Protein 2H7W (pdb70)

Organism: Trypanosoma cruzi (NCBI:txid5693)

Secondary structure (DSSP, 8-state):
-EE-GGGTT-EEEE-TT-EEEEEEEE-GGGS-EEEBTTTBSS-S-TTTEEEEEEEE--TT--TT--EEEEEEEEE-SSEEEEEEEEEE-TTT---TT-EEEEEEEEE-/-EEEEGGGTT-EEE--TT-EEEEEEEE-GGGT-EEEETTS-SS-S-TTTEEEEEEEE--TT--TT--EEEEEEEEE-SSSEEEEEEEEE-TTT---TT-EEEEEEEE-

CATH classification: 2.60.40.2020

Foldseek 3Di:
DEAEQVQFPEEAEEEQQDKYKYKYWAFCVVLWDKDDALLHQADPDVQAKGKDKDWDADPVPDPRGITMMIIIIHGHDAAKDKDKIWTDNSVVGDDPPIDIGIYIYHYD/DAEAEQVCFVAEAEDDQQDKYKYKYWAFCVVLWDKAFLDDHPADPDVQQKGKDKDWDADPVPDPRGITIMIIIIGGHDAAKDKRKMWTDNNVVHDDPPIDIGIYIYHD

InterPro domains:
  IPR018990 Proteinase inhibitor I42, chagasin [PF09394] (15-105)
  IPR036331 Chagasin-like superfamily [G3DSA:2.60.40.2020] (1-110)
  IPR036331 Chagasin-like superfamily [SSF141066] (4-109)
  IPR052781 Cysteine protease inhibitor I42 [PTHR36530] (5-108)

Structure (mmCIF, N/CA/C/O backbone):
data_2H7W
#
_entry.id   2H7W
#
_cell.length_a   48.779
_cell.length_b   48.779
_cell.length_c   183.602
_cell.angle_alpha   90.00
_cell.angle_beta   90.00
_cell.angle_gamma   120.00
#
_symmetry.space_group_name_H-M   'P 31 1 2'
#
loop_
_entity.id
_entity.type
_entity.pdbx_description
1 polymer Chagasin
2 water water
#
loop_
_atom_site.group_PDB
_atom_site.id
_atom_site.type_symbol
_atom_site.label_atom_id
_atom_site.label_alt_id
_atom_site.label_comp_id
_atom_site.label_asym_id
_atom_site.label_entity_id
_atom_site.label_seq_id
_atom_site.pdbx_PDB_ins_code
_atom_site.Cartn_x
_atom_site.Cartn_y
_atom_site.Cartn_z
_atom_site.occupancy
_atom_site.B_iso_or_equiv
_atom_site.auth_seq_id
_atom_site.auth_comp_id
_atom_site.auth_asym_id
_atom_site.auth_atom_id
_atom_site.pdbx_PDB_model_num
ATOM 1 N N . HIS A 1 24 ? 11.434 15.504 32.740 1.00 48.07 3 HIS A N 1
ATOM 2 C CA . HIS A 1 24 ? 10.006 15.761 32.404 1.00 48.56 3 HIS A CA 1
ATOM 3 C C . HIS A 1 24 ? 9.938 16.737 31.242 1.00 44.73 3 HIS A C 1
ATOM 4 O O . HIS A 1 24 ? 9.606 16.342 30.128 1.00 42.45 3 HIS A O 1
ATOM 6 N N . LYS A 1 25 ? 10.279 17.995 31.520 1.00 43.82 4 LYS A N 1
ATOM 7 C CA . LYS A 1 25 ? 10.156 19.091 30.567 1.00 41.43 4 LYS A CA 1
ATOM 8 C C . LYS A 1 25 ? 11.517 19.706 30.227 1.00 38.29 4 LYS A C 1
ATOM 9 O O . LYS A 1 25 ? 12.210 20.258 31.081 1.00 39.98 4 LYS A O 1
ATOM 15 N N . VAL A 1 26 ? 11.875 19.606 28.955 1.00 33.56 5 VAL A N 1
ATOM 16 C CA . VAL A 1 26 ? 13.228 19.812 28.491 1.00 30.75 5 VAL A CA 1
ATOM 17 C C . VAL A 1 26 ? 13.136 20.896 27.433 1.00 29.85 5 VAL A C 1
ATOM 18 O O . VAL A 1 26 ? 12.241 20.860 26.607 1.00 28.21 5 VAL A O 1
ATOM 22 N N . THR A 1 27 ? 14.039 21.869 27.502 1.00 30.35 6 THR A N 1
ATOM 23 C CA . THR A 1 27 ? 14.132 22.929 26.514 1.00 30.75 6 THR A CA 1
ATOM 24 C C . THR A 1 27 ? 15.567 23.008 26.017 1.00 30.52 6 THR A C 1
ATOM 25 O O . THR A 1 27 ? 16.412 22.203 26.419 1.00 30.70 6 THR A O 1
ATOM 29 N N . LYS A 1 28 ? 15.843 23.986 25.164 1.00 31.77 7 LYS A N 1
ATOM 30 C CA . LYS A 1 28 ? 17.188 24.204 24.652 1.00 33.64 7 LYS A CA 1
ATOM 31 C C . LYS A 1 28 ? 18.182 24.389 25.796 1.00 35.87 7 LYS A C 1
ATOM 32 O O . LYS A 1 28 ? 19.347 24.015 25.675 1.00 36.89 7 LYS A O 1
ATOM 38 N N . ALA A 1 29 ? 17.703 24.962 26.903 1.00 37.76 8 ALA A N 1
ATOM 39 C CA . ALA A 1 29 ? 18.490 25.161 28.128 1.00 40.28 8 ALA A CA 1
ATOM 40 C C . ALA A 1 29 ? 19.141 23.877 28.617 1.00 39.10 8 ALA A C 1
ATOM 41 O O . ALA A 1 29 ? 20.178 23.912 29.298 1.00 41.74 8 ALA A O 1
ATOM 43 N N . HIS A 1 30 ? 18.530 22.746 28.274 1.00 35.86 9 HIS A N 1
ATOM 44 C CA . HIS A 1 30 ? 18.978 21.448 28.753 1.00 35.09 9 HIS A CA 1
ATOM 45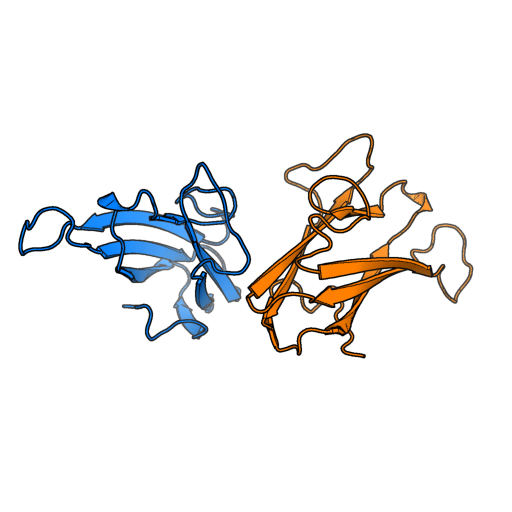 C C . HIS A 1 30 ? 19.875 20.724 27.757 1.00 33.47 9 HIS A C 1
ATOM 46 O O . HIS A 1 30 ? 20.189 19.555 27.945 1.00 32.67 9 HIS A O 1
ATOM 53 N N . ASN A 1 31 ? 20.298 21.419 26.702 1.00 33.51 10 ASN A N 1
ATOM 54 C CA . ASN A 1 31 ? 21.215 20.830 25.730 1.00 33.45 10 ASN A CA 1
ATOM 55 C C . ASN A 1 31 ? 22.399 20.189 26.442 1.00 34.22 10 ASN A C 1
ATOM 56 O O . ASN A 1 31 ? 23.085 20.848 27.229 1.00 36.83 10 ASN A O 1
ATOM 61 N N . GLY A 1 32 ? 22.616 18.903 26.184 1.00 33.36 11 GLY A N 1
ATOM 62 C CA . GLY A 1 32 ? 23.727 18.150 26.761 1.00 34.84 11 GLY A CA 1
ATOM 63 C C . GLY A 1 32 ? 23.466 17.540 28.122 1.00 34.86 11 GLY A C 1
ATOM 64 O O . GLY A 1 32 ? 24.301 16.789 28.633 1.00 35.53 11 GLY A O 1
ATOM 65 N N . ALA A 1 33 ? 22.314 17.881 28.703 1.00 34.08 12 ALA A N 1
ATOM 66 C CA . ALA A 1 33 ? 21.928 17.409 30.030 1.00 35.15 12 ALA A CA 1
ATOM 67 C C . ALA A 1 33 ? 21.586 15.948 29.991 1.00 33.53 12 ALA A C 1
ATOM 68 O O . ALA A 1 33 ? 21.228 15.405 28.929 1.00 32.22 12 ALA A O 1
ATOM 70 N N . THR A 1 34 ? 21.693 15.313 31.152 1.00 34.56 13 THR A N 1
ATOM 71 C CA . THR A 1 34 ? 21.171 13.986 31.315 1.00 33.79 13 THR A CA 1
ATOM 72 C C . THR A 1 34 ? 19.961 14.068 32.204 1.00 33.59 13 THR A C 1
ATOM 73 O O . THR A 1 34 ? 20.009 14.611 33.315 1.00 36.71 13 THR A O 1
ATOM 77 N N . LEU A 1 35 ? 18.877 13.498 31.710 1.00 31.20 14 LEU A N 1
ATOM 78 C CA . LEU A 1 35 ? 17.688 13.320 32.500 1.00 32.19 14 LEU A CA 1
ATOM 79 C C . LEU A 1 35 ? 17.683 11.879 32.919 1.00 33.30 14 LEU A C 1
ATOM 80 O O . LEU A 1 35 ? 17.967 10.979 32.137 1.00 32.68 14 LEU A O 1
ATOM 85 N N . THR A 1 36 ? 17.396 11.681 34.186 1.00 27.42 15 THR A N 1
ATOM 86 C CA . THR A 1 36 ? 17.296 10.351 34.717 1.00 26.43 15 THR A CA 1
ATOM 87 C C . THR A 1 36 ? 15.850 10.034 34.645 1.00 24.99 15 THR A C 1
ATOM 88 O O . THR A 1 36 ? 15.014 10.747 35.196 1.00 25.87 15 THR A O 1
ATOM 92 N N . VAL A 1 37 ? 15.544 8.978 33.920 1.00 24.09 16 VAL A N 1
ATOM 93 C CA . VAL A 1 37 ? 14.165 8.657 33.677 1.00 24.40 16 VAL A CA 1
ATOM 94 C C . VAL A 1 37 ? 13.951 7.183 33.874 1.00 25.26 16 VAL A C 1
ATOM 95 O O . VAL A 1 37 ? 14.913 6.395 33.909 1.00 25.49 16 VAL A O 1
ATOM 99 N N . ALA A 1 38 ? 12.685 6.821 33.990 1.00 25.41 17 ALA A N 1
ATOM 100 C CA . ALA A 1 38 ? 12.286 5.435 34.009 1.00 26.89 17 ALA A CA 1
ATOM 101 C C . ALA A 1 38 ? 11.969 5.034 32.593 1.00 27.48 17 ALA A C 1
ATOM 102 O O . ALA A 1 38 ? 11.536 5.857 31.783 1.00 27.99 17 ALA A O 1
ATOM 104 N N . VAL A 1 39 ? 12.194 3.767 32.284 1.00 28.62 18 VAL A N 1
ATOM 105 C CA . VAL A 1 39 ? 11.626 3.190 31.074 1.00 28.92 18 VAL A CA 1
ATOM 106 C C . VAL A 1 39 ? 10.118 3.423 31.126 1.00 29.55 18 VAL A C 1
ATOM 107 O O . VAL A 1 39 ? 9.488 3.207 32.165 1.00 30.80 18 VAL A O 1
ATOM 111 N N . GLY A 1 40 ? 9.563 3.920 30.028 1.00 29.24 19 GLY A N 1
ATOM 112 C CA . GLY A 1 40 ? 8.144 4.203 29.934 1.00 30.05 19 GLY A CA 1
ATOM 113 C C . GLY A 1 40 ? 7.792 5.639 30.252 1.00 29.80 19 GLY A C 1
ATOM 114 O O . GLY A 1 40 ? 6.699 6.095 29.943 1.00 30.62 19 GLY A O 1
ATOM 115 N N . GLU A 1 41 ? 8.732 6.354 30.858 1.00 28.45 20 GLU A N 1
ATOM 116 C CA . GLU A 1 41 ? 8.539 7.749 31.190 1.00 28.56 20 GLU A CA 1
ATOM 117 C C . GLU A 1 41 ? 8.569 8.599 29.928 1.00 28.25 20 GLU A C 1
ATOM 118 O O . GLU A 1 41 ? 9.389 8.370 29.044 1.00 28.14 20 GLU A O 1
ATOM 124 N N . LEU A 1 42 ? 7.649 9.550 29.858 1.00 28.82 21 LEU A N 1
ATOM 125 C CA . LEU A 1 42 ? 7.598 10.503 28.753 1.00 28.41 21 LEU A CA 1
ATOM 126 C C . LEU A 1 42 ? 8.458 11.715 29.092 1.00 27.09 21 LEU A C 1
ATOM 127 O O . LEU A 1 42 ? 8.340 12.306 30.168 1.00 27.04 21 LEU A O 1
ATOM 132 N N . VAL A 1 43 ? 9.311 12.088 28.148 1.00 25.44 22 VAL A N 1
ATOM 133 C CA . VAL A 1 43 ? 10.143 13.263 28.278 1.00 23.41 22 VAL A CA 1
ATOM 134 C C . VAL A 1 43 ? 9.648 14.235 27.210 1.00 23.54 22 VAL A C 1
ATOM 135 O O . VAL A 1 43 ? 9.566 13.869 26.044 1.00 23.14 22 VAL A O 1
ATOM 139 N N . GLU A 1 44 ? 9.267 15.440 27.621 1.00 23.99 23 GLU A N 1
ATOM 140 C CA . GLU A 1 44 ? 8.793 16.436 26.662 1.00 24.84 23 GLU A CA 1
ATOM 141 C C . GLU A 1 44 ? 9.934 17.375 26.356 1.00 23.53 23 GLU A C 1
ATOM 142 O O . GLU A 1 44 ? 10.486 18.005 27.246 1.00 24.58 23 GLU A O 1
ATOM 148 N N . ILE A 1 45 ? 10.311 17.441 25.087 1.00 22.32 24 ILE A N 1
ATOM 149 C CA . ILE A 1 45 ? 11.358 18.353 24.669 1.00 21.52 24 ILE A CA 1
ATOM 150 C C . ILE A 1 45 ? 10.694 19.457 23.888 1.00 21.87 24 ILE A C 1
ATOM 151 O O . ILE A 1 45 ? 9.997 19.181 22.917 1.00 21.36 24 ILE A O 1
ATOM 156 N N . GLN A 1 46 ? 10.939 20.694 24.293 1.00 21.59 25 GLN A N 1
ATOM 157 C CA . GLN A 1 46 ? 10.393 21.831 23.570 1.00 21.38 25 GLN A CA 1
ATOM 158 C C . GLN A 1 46 ? 11.511 22.648 22.968 1.00 20.83 25 GLN A C 1
ATOM 159 O O . GLN A 1 46 ? 12.423 23.069 23.664 1.00 20.01 25 GLN A O 1
ATOM 165 N N . LEU A 1 47 ? 11.440 22.882 21.663 1.00 19.67 26 LEU A N 1
ATOM 166 C CA . LEU A 1 47 ? 12.504 23.632 21.011 1.00 19.97 26 LEU A CA 1
ATOM 167 C C . LEU A 1 47 ? 11.899 24.686 20.116 1.00 20.52 26 LEU A C 1
ATOM 168 O O . LEU A 1 47 ? 10.930 24.391 19.433 1.00 20.78 26 LEU A O 1
ATOM 173 N N . PRO A 1 48 ? 12.475 25.907 20.111 1.00 21.81 27 PRO A N 1
ATOM 174 C CA . PRO A 1 48 ? 11.987 26.924 19.182 1.00 21.23 27 PRO A CA 1
ATOM 175 C C . PRO A 1 48 ? 12.134 26.377 17.777 1.00 20.07 27 PRO A C 1
ATOM 176 O O . PRO A 1 48 ? 13.128 25.763 17.460 1.00 18.94 27 PRO A O 1
ATOM 180 N N . SER A 1 49 ? 11.151 26.634 16.933 1.00 18.87 28 SER A N 1
ATOM 181 C CA . SER A 1 49 ? 11.202 26.099 15.587 1.00 17.65 28 SER A CA 1
ATOM 182 C C . SER A 1 49 ? 10.373 27.015 14.747 1.00 18.63 28 SER A C 1
ATOM 183 O O . SER A 1 49 ? 9.271 27.387 15.157 1.00 20.20 28 SER A O 1
ATOM 186 N N . ASN A 1 50 ? 10.911 27.387 13.594 1.00 17.20 29 ASN A N 1
ATOM 187 C CA . ASN A 1 50 ? 10.215 28.336 12.746 1.00 18.36 29 ASN A CA 1
ATOM 188 C C . ASN A 1 50 ? 10.059 27.748 11.372 1.00 18.67 29 ASN A C 1
ATOM 189 O O . ASN A 1 50 ? 10.969 27.837 10.564 1.00 18.65 29 ASN A O 1
ATOM 194 N N . PRO A 1 51 ? 8.900 27.130 11.100 1.00 20.04 30 PRO A N 1
ATOM 195 C CA . PRO A 1 51 ? 8.724 26.455 9.817 1.00 19.97 30 PRO A CA 1
ATOM 196 C C . PRO A 1 51 ? 8.798 27.400 8.623 1.00 20.03 30 PRO A C 1
ATOM 197 O O . PRO A 1 51 ? 9.006 26.955 7.501 1.00 18.73 30 PRO A O 1
ATOM 201 N N . THR A 1 52 ? 8.654 28.705 8.848 1.00 19.66 31 THR A N 1
ATOM 202 C CA . THR A 1 52 ? 8.720 29.606 7.700 1.00 20.19 31 THR A CA 1
ATOM 203 C C . THR A 1 52 ? 10.150 29.707 7.165 1.00 19.13 31 THR A C 1
ATOM 204 O O . THR A 1 52 ? 10.356 30.245 6.082 1.00 19.39 31 THR A O 1
ATOM 208 N N . THR A 1 53 ? 11.108 29.199 7.952 1.00 17.95 32 THR A N 1
ATOM 209 C CA . THR A 1 53 ? 12.498 29.121 7.525 1.00 17.65 32 THR A CA 1
ATOM 210 C C . THR A 1 53 ? 12.726 27.877 6.703 1.00 17.58 32 THR A C 1
ATOM 211 O O . THR A 1 53 ? 13.757 27.765 6.078 1.00 17.45 32 THR A O 1
ATOM 215 N N . GLY A 1 54 ? 11.788 26.931 6.760 1.00 17.68 33 GLY A N 1
ATOM 216 C CA . GLY A 1 54 ? 12.017 25.622 6.136 1.00 17.74 33 GLY A CA 1
ATOM 217 C C . GLY A 1 54 ? 12.805 24.671 7.033 1.00 17.68 33 GLY A C 1
ATOM 218 O O . GLY A 1 54 ? 12.785 23.457 6.830 1.00 18.59 33 GLY A O 1
ATOM 219 N N . PHE A 1 55 ? 13.482 25.224 8.038 1.00 16.64 34 PHE A N 1
ATOM 220 C CA . PHE A 1 55 ? 14.148 24.435 9.060 1.00 17.17 34 PHE A CA 1
ATOM 221 C C . PHE A 1 55 ? 13.144 23.821 9.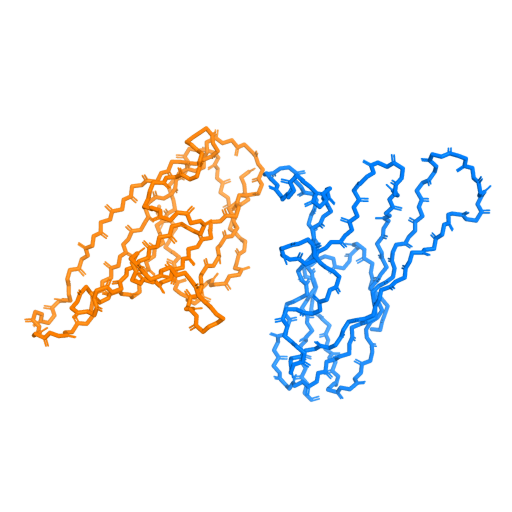995 1.00 17.50 34 PHE A C 1
ATOM 222 O O . PHE A 1 55 ? 12.136 24.435 10.343 1.00 17.65 34 PHE A O 1
ATOM 230 N N . ALA A 1 56 ? 13.463 22.622 10.443 1.00 17.76 35 ALA A N 1
ATOM 231 C CA . ALA A 1 56 ? 12.824 22.084 11.626 1.00 17.39 35 ALA A CA 1
ATOM 232 C C . ALA A 1 56 ? 13.790 21.161 12.339 1.00 17.08 35 ALA A C 1
ATOM 233 O O . ALA A 1 56 ? 14.920 20.918 11.894 1.00 17.63 35 ALA A O 1
ATOM 235 N N . TRP A 1 57 ? 13.343 20.660 13.470 1.00 17.33 36 TRP A N 1
ATOM 236 C CA . TRP A 1 57 ? 14.191 19.780 14.240 1.00 17.11 36 TRP A CA 1
ATOM 237 C C . TRP A 1 57 ? 14.022 18.349 13.764 1.00 18.21 36 TRP A C 1
ATOM 238 O O . TRP A 1 57 ? 12.892 17.836 13.670 1.00 18.19 36 TRP A O 1
ATOM 249 N N . TYR A 1 58 ? 15.148 17.690 13.503 1.00 17.55 37 TYR A N 1
ATOM 250 C CA . TYR A 1 58 ? 15.108 16.324 13.031 1.00 19.42 37 TYR A CA 1
ATOM 251 C C . TYR A 1 58 ? 16.201 15.486 13.614 1.00 20.83 37 TYR A C 1
ATOM 252 O O . TYR A 1 58 ? 17.292 15.981 13.911 1.00 21.05 37 TYR A O 1
ATOM 261 N N . PHE A 1 59 ? 15.888 14.197 13.715 1.00 22.40 38 PHE A N 1
ATOM 262 C CA . PHE A 1 59 ? 16.884 13.169 13.913 1.00 25.32 38 PHE A CA 1
ATOM 263 C C . PHE A 1 59 ? 17.652 13.028 12.617 1.00 28.09 38 PHE A C 1
ATOM 264 O O . PHE A 1 59 ? 17.209 13.475 11.565 1.00 27.38 38 PHE A O 1
ATOM 272 N N . GLU A 1 60 ? 18.826 12.425 12.708 1.00 27.92 39 GLU A N 1
ATOM 273 C CA . GLU A 1 60 ? 19.621 12.143 11.518 1.00 30.99 39 GLU A CA 1
ATOM 274 C C . GLU A 1 60 ? 18.717 11.565 10.429 1.00 32.09 39 GLU A C 1
ATOM 275 O O . GLU A 1 60 ? 17.797 10.778 10.724 1.00 32.80 39 GLU A O 1
ATOM 281 N N . GLY A 1 61 ? 18.983 11.957 9.187 1.00 33.14 40 GLY A N 1
ATOM 282 C CA . GLY A 1 61 ? 18.183 11.533 8.041 1.00 34.64 40 GLY A CA 1
ATOM 283 C C . GLY A 1 61 ? 17.020 12.451 7.754 1.00 34.39 40 GLY A C 1
ATOM 284 O O . GLY A 1 61 ? 16.371 12.341 6.706 1.00 35.45 40 GLY A O 1
ATOM 285 N N . GLY A 1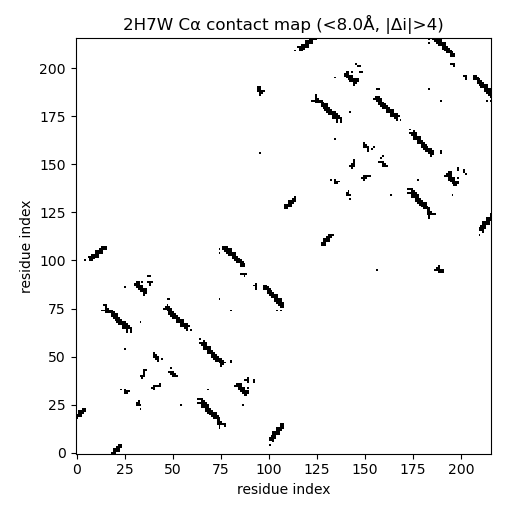 62 ? 16.749 13.388 8.663 1.00 32.69 41 GLY A N 1
ATOM 286 C CA . GLY A 1 62 ? 15.724 14.387 8.394 1.00 31.47 41 GLY A CA 1
ATOM 287 C C . GLY A 1 62 ? 14.342 13.835 8.651 1.00 31.49 41 GLY A C 1
ATOM 288 O O . GLY A 1 62 ? 13.396 14.132 7.923 1.00 32.07 41 GLY A O 1
ATOM 289 N N . THR A 1 63 ? 14.234 13.040 9.709 1.00 30.92 42 THR A N 1
ATOM 290 C CA . THR A 1 63 ? 12.960 12.501 10.159 1.00 31.63 42 THR A CA 1
ATOM 291 C C . THR A 1 63 ? 12.723 12.866 11.619 1.00 29.84 42 THR A C 1
ATOM 292 O O . THR A 1 63 ? 13.665 13.163 12.345 1.00 29.24 42 THR A O 1
ATOM 296 N N . LYS A 1 64 ? 11.451 12.855 12.008 1.00 30.05 43 LYS A N 1
ATOM 297 C CA . LYS A 1 64 ? 11.019 13.054 13.380 1.00 29.78 43 LYS A CA 1
ATOM 298 C C . LYS A 1 64 ? 10.936 11.702 14.081 1.00 30.44 43 LYS A C 1
ATOM 299 O O . LYS A 1 64 ? 10.688 11.639 15.281 1.00 29.88 43 LYS A O 1
ATOM 305 N N . GLU A 1 65 ? 11.125 10.630 13.312 1.00 31.39 44 GLU A N 1
ATOM 306 C CA . GLU A 1 65 ? 11.007 9.278 13.833 1.00 32.25 44 GLU A CA 1
ATOM 307 C C . GLU A 1 65 ? 12.230 8.913 14.691 1.00 32.30 44 GLU A C 1
ATOM 308 O O . GLU A 1 65 ? 13.372 9.270 14.366 1.00 31.50 44 GLU A O 1
ATOM 310 N N . SER A 1 66 ? 11.984 8.206 15.785 1.00 33.26 45 SER A N 1
ATOM 311 C CA . SER A 1 66 ? 13.065 7.677 16.592 1.00 34.60 45 SER A CA 1
ATOM 312 C C . SER A 1 66 ? 14.017 6.858 15.726 1.00 36.02 45 SER A C 1
ATOM 313 O O . SER A 1 66 ? 13.563 6.064 14.893 1.00 36.49 45 SER A O 1
ATOM 316 N N . PRO A 1 67 ? 15.337 7.037 15.929 1.00 37.10 46 PRO A N 1
ATOM 317 C CA . PRO A 1 67 ? 16.307 6.196 15.229 1.00 38.74 46 PRO A CA 1
ATOM 318 C C . PRO A 1 67 ? 16.193 4.732 15.667 1.00 40.28 46 PRO A C 1
ATOM 319 O O . PRO A 1 67 ? 16.669 3.835 14.971 1.00 41.35 46 PRO A O 1
ATOM 323 N N . ASN A 1 68 ? 15.562 4.497 16.814 1.00 40.73 47 ASN A N 1
ATOM 324 C CA . ASN A 1 68 ? 15.397 3.144 17.318 1.00 42.26 47 ASN A CA 1
ATOM 325 C C . ASN A 1 68 ? 14.193 3.026 18.234 1.00 41.73 47 ASN A C 1
ATOM 326 O O . ASN A 1 68 ? 14.278 3.359 19.409 1.00 41.28 47 ASN A O 1
ATOM 331 N N . GLU A 1 69 ? 13.081 2.542 17.682 1.00 42.62 48 GLU A N 1
ATOM 332 C CA . GLU A 1 69 ? 11.826 2.366 18.417 1.00 43.07 48 GLU A CA 1
ATOM 333 C C . GLU A 1 69 ? 11.977 1.498 19.669 1.00 43.02 48 GLU A C 1
ATOM 334 O O . GLU A 1 69 ? 11.237 1.674 20.634 1.00 43.17 48 GLU A O 1
ATOM 340 N N . SER A 1 70 ? 12.928 0.564 19.639 1.00 43.11 49 SER A N 1
ATOM 341 C CA . SER A 1 70 ? 13.213 -0.308 20.783 1.00 43.42 49 SER A CA 1
ATOM 342 C C . SER A 1 70 ? 13.866 0.453 21.931 1.00 42.02 49 SER A C 1
ATOM 343 O O . SER A 1 70 ? 13.738 0.058 23.096 1.00 42.83 49 SER A O 1
ATOM 346 N N . MET A 1 71 ? 14.583 1.523 21.596 1.00 40.37 50 MET A N 1
ATOM 347 C CA . MET A 1 71 ? 15.270 2.337 22.591 1.00 38.76 50 MET A CA 1
ATOM 348 C C . MET A 1 71 ? 14.338 3.412 23.123 1.00 36.68 50 MET A C 1
ATOM 349 O O . MET A 1 71 ? 14.135 3.532 24.326 1.00 35.46 50 MET A O 1
ATOM 354 N N . PHE A 1 72 ? 13.773 4.200 22.216 1.00 34.53 51 PHE A N 1
ATOM 355 C CA . PHE A 1 72 ? 12.765 5.172 22.607 1.00 33.01 51 PHE A CA 1
ATOM 356 C C . PHE A 1 72 ? 11.802 5.472 21.472 1.00 32.51 51 PHE A C 1
ATOM 357 O O . PHE A 1 72 ? 12.146 5.320 20.305 1.00 32.55 51 PHE A O 1
ATOM 365 N N . THR A 1 73 ? 10.583 5.860 21.841 1.00 31.94 52 THR A N 1
ATOM 366 C CA . THR A 1 73 ? 9.537 6.250 20.885 1.00 32.37 52 THR A CA 1
ATOM 367 C C . THR A 1 73 ? 9.464 7.781 20.863 1.00 31.03 52 THR A C 1
ATOM 368 O O . THR A 1 73 ? 9.685 8.425 21.885 1.00 29.64 52 THR A O 1
ATOM 372 N N . VAL A 1 74 ? 9.171 8.360 19.700 1.00 30.71 53 VAL A N 1
ATOM 373 C CA . VAL A 1 74 ? 9.093 9.805 19.581 1.00 30.74 53 VAL A CA 1
ATOM 374 C C . VAL A 1 74 ? 7.809 10.239 18.883 1.00 30.78 53 VAL A C 1
ATOM 375 O O . VAL A 1 74 ? 7.461 9.723 17.812 1.00 32.21 53 VAL A O 1
ATOM 379 N N . GLU A 1 75 ? 7.098 11.166 19.515 1.00 30.46 54 GLU A N 1
ATOM 380 C CA . GLU A 1 75 ? 6.007 11.878 18.870 1.00 30.99 54 GLU A CA 1
ATOM 381 C C . GLU A 1 75 ? 6.422 13.333 18.805 1.00 29.43 54 GLU A C 1
ATOM 382 O O . GLU A 1 75 ? 7.171 13.821 19.652 1.00 27.98 54 GLU A O 1
ATOM 388 N N . ASN A 1 76 ? 5.970 14.017 17.768 1.00 28.44 55 ASN A N 1
ATOM 389 C CA . ASN A 1 76 ? 6.381 15.385 17.570 1.00 27.61 55 ASN A CA 1
ATOM 390 C C . ASN A 1 76 ? 5.185 16.198 17.121 1.00 27.77 55 ASN A C 1
ATOM 391 O O . ASN A 1 76 ? 4.317 15.700 16.393 1.00 28.22 55 ASN A O 1
ATOM 396 N N . LYS A 1 77 ? 5.135 17.437 17.579 1.00 27.19 56 LYS A N 1
ATOM 397 C CA . LYS A 1 77 ? 4.091 18.347 17.179 1.00 27.86 56 LYS A CA 1
ATOM 398 C C . LYS A 1 77 ? 4.689 19.734 17.083 1.00 27.04 56 LYS A C 1
ATOM 399 O O . LYS A 1 77 ? 5.550 20.111 17.877 1.00 27.62 56 LYS A O 1
ATOM 405 N N . TYR A 1 78 ? 4.231 20.494 16.104 1.00 26.49 57 TYR A N 1
ATOM 406 C CA . TYR A 1 78 ? 4.591 21.880 16.030 1.00 25.57 57 TYR A CA 1
ATOM 407 C C . TYR A 1 78 ? 3.474 22.743 16.613 1.00 26.60 57 TYR A C 1
ATOM 408 O O . TYR A 1 78 ? 2.310 22.561 16.288 1.00 27.56 57 TYR A O 1
ATOM 417 N N . PHE A 1 79 ? 3.846 23.678 17.468 1.00 26.96 58 PHE A N 1
ATOM 418 C CA . PHE A 1 79 ? 2.900 24.636 18.024 1.00 27.86 58 PHE A CA 1
ATOM 419 C C . PHE A 1 79 ? 3.213 25.994 17.441 1.00 27.53 58 PHE A C 1
ATOM 420 O O . PHE A 1 79 ? 4.260 26.586 17.747 1.00 26.43 58 PHE A O 1
ATOM 428 N N . PRO A 1 80 ? 2.312 26.509 16.600 1.00 28.43 59 PRO A N 1
ATOM 429 C CA . PRO A 1 80 ? 2.601 27.832 16.058 1.00 28.37 59 PRO A CA 1
ATOM 430 C C . PRO A 1 80 ? 2.616 28.879 17.165 1.00 28.60 59 PRO A C 1
ATOM 431 O O . PRO A 1 80 ? 2.051 28.640 18.244 1.00 29.57 59 PRO A O 1
ATOM 435 N N . PRO A 1 81 ? 3.243 30.037 16.918 1.00 28.80 60 PRO A N 1
ATOM 436 C CA . PRO A 1 81 ? 3.314 31.000 18.012 1.00 29.15 60 PRO A CA 1
ATOM 437 C C . PRO A 1 81 ? 1.921 31.542 18.341 1.00 30.29 60 PRO A C 1
ATOM 438 O O . PRO A 1 81 ? 1.089 31.720 17.442 1.00 29.62 60 PRO A O 1
ATOM 442 N N . ASP A 1 82 ? 1.668 31.761 19.625 1.00 31.11 61 ASP A N 1
ATOM 443 C CA . ASP A 1 82 ? 0.402 32.324 20.071 1.00 33.71 61 ASP A CA 1
ATOM 444 C C . ASP A 1 82 ? 0.079 33.626 19.362 1.00 33.08 61 ASP A C 1
ATOM 445 O O . ASP A 1 82 ? -1.085 33.900 19.063 1.00 34.38 61 ASP A O 1
ATOM 450 N N . SER A 1 83 ? 1.116 34.409 19.071 1.00 32.05 62 SER A N 1
ATOM 451 C CA . SER A 1 83 ? 0.949 35.702 18.411 1.00 31.14 62 SER A CA 1
ATOM 452 C C . SER A 1 83 ? 0.301 35.573 17.037 1.00 30.86 62 SER A C 1
ATOM 453 O O . SER A 1 83 ? -0.250 36.536 16.542 1.00 30.50 62 SER A O 1
ATOM 456 N N . LYS A 1 84 ? 0.403 34.383 16.429 1.00 29.36 63 LYS A N 1
ATOM 457 C CA . LYS A 1 84 ? -0.097 34.114 15.076 1.00 29.44 63 LYS A CA 1
ATOM 458 C C . LYS A 1 84 ? 0.529 35.056 14.039 1.00 27.77 63 LYS A C 1
ATOM 459 O O . LYS A 1 84 ? -0.017 35.259 12.942 1.00 29.76 63 LYS A O 1
ATOM 461 N N . LEU A 1 85 ? 1.669 35.645 14.379 1.00 25.65 64 LEU A N 1
ATOM 462 C CA . LEU A 1 85 ? 2.260 36.629 13.476 1.00 23.37 64 LEU A CA 1
ATOM 463 C C . LEU A 1 85 ? 2.973 35.892 12.371 1.00 21.30 64 LEU A C 1
ATOM 464 O O . LEU A 1 85 ? 3.665 34.914 12.622 1.00 20.36 64 LEU A O 1
ATOM 469 N N . LEU A 1 86 ? 2.814 36.398 11.164 1.00 19.76 65 LEU A N 1
ATOM 470 C CA . LEU A 1 86 ? 3.480 35.788 10.033 1.00 19.10 65 LEU A CA 1
ATOM 471 C C . LEU A 1 86 ? 4.989 35.823 10.206 1.00 18.35 65 LEU A C 1
ATOM 472 O O . LEU A 1 86 ? 5.565 36.845 10.584 1.00 18.44 65 LEU A O 1
ATOM 477 N N . GLY A 1 87 ? 5.630 34.700 9.892 1.00 16.65 66 GLY A N 1
ATOM 478 C CA . GLY A 1 87 ? 7.080 34.615 9.936 1.00 17.30 66 GLY A CA 1
ATOM 479 C C . GLY A 1 87 ? 7.614 34.335 11.324 1.00 17.66 66 GLY A C 1
ATOM 480 O O . GLY A 1 87 ? 8.816 34.136 11.496 1.00 18.59 66 GLY A O 1
ATOM 481 N N . ALA A 1 88 ? 6.728 34.331 12.323 1.00 18.78 67 ALA A N 1
ATOM 482 C CA . ALA A 1 88 ? 7.139 34.163 13.709 1.00 19.82 67 ALA A CA 1
ATOM 483 C C . ALA A 1 88 ? 7.371 32.690 13.985 1.00 20.43 67 ALA A C 1
ATOM 484 O O . ALA A 1 88 ? 6.636 31.816 13.491 1.00 21.54 67 ALA A O 1
ATOM 486 N N . GLY A 1 89 ? 8.387 32.413 14.783 1.00 20.83 68 GLY A N 1
ATOM 487 C CA . GLY A 1 89 ? 8.689 31.035 15.128 1.00 20.92 68 GLY A CA 1
ATOM 488 C C . GLY A 1 89 ? 7.747 30.503 16.192 1.00 22.42 68 GLY A C 1
ATOM 489 O O . GLY A 1 89 ? 7.234 31.262 17.021 1.00 23.20 68 GLY A O 1
ATOM 490 N N . GLY A 1 90 ? 7.524 29.197 16.150 1.00 21.69 69 GLY A N 1
ATOM 491 C CA . GLY A 1 90 ? 6.733 28.510 17.143 1.00 22.19 69 GLY A CA 1
ATOM 492 C C . GLY A 1 90 ? 7.626 27.589 17.937 1.00 21.91 69 GLY A C 1
ATOM 493 O O . GLY A 1 90 ? 8.791 27.893 18.223 1.00 21.34 69 GLY A O 1
ATOM 494 N N . THR A 1 91 ? 7.072 26.453 18.307 1.00 22.59 70 THR A N 1
ATOM 495 C CA . THR A 1 91 ? 7.800 25.540 19.163 1.00 21.85 70 THR A CA 1
ATOM 496 C C . THR A 1 91 ? 7.500 24.155 18.667 1.00 21.78 70 THR A C 1
ATOM 497 O O . THR A 1 91 ? 6.338 23.800 18.444 1.00 23.17 70 THR A O 1
ATOM 501 N N . GLU A 1 92 ? 8.537 23.362 18.473 1.00 20.29 71 GLU A N 1
ATOM 502 C CA . GLU A 1 92 ? 8.298 21.952 18.288 1.00 20.21 71 GLU A CA 1
ATOM 503 C C . GLU A 1 92 ? 8.373 21.292 19.638 1.00 21.10 71 GLU A C 1
ATOM 504 O O . GLU A 1 92 ? 9.252 21.589 20.441 1.00 20.99 71 GLU A O 1
ATOM 510 N N . HIS A 1 93 ? 7.447 20.379 19.858 1.00 21.61 72 HIS A N 1
ATOM 511 C CA . HIS A 1 93 ? 7.483 19.529 21.026 1.00 23.09 72 HIS A CA 1
ATOM 512 C C . HIS A 1 93 ? 7.778 18.130 20.538 1.00 22.70 72 HIS A C 1
ATOM 513 O O . HIS A 1 93 ? 7.164 17.642 19.601 1.00 23.64 72 HIS A O 1
ATOM 520 N N . PHE A 1 94 ? 8.733 17.486 21.189 1.00 22.73 73 PHE A N 1
ATOM 521 C CA . PHE A 1 94 ? 8.986 16.080 20.974 1.00 22.38 73 PHE A CA 1
ATOM 522 C C . PHE A 1 94 ? 8.647 15.382 22.274 1.00 23.28 73 PHE A C 1
ATOM 523 O O . PHE A 1 94 ? 9.099 15.797 23.333 1.00 23.74 73 PHE A O 1
ATOM 531 N N . HIS A 1 95 ? 7.816 14.364 22.183 1.00 24.18 74 HIS A N 1
ATOM 532 C CA . HIS A 1 95 ? 7.548 13.508 23.318 1.00 25.52 74 HIS A CA 1
ATOM 533 C C . HIS A 1 95 ? 8.318 12.246 23.086 1.00 25.51 74 HIS A C 1
ATOM 534 O O . HIS A 1 95 ? 8.060 11.505 22.130 1.00 25.56 74 HIS A O 1
ATOM 541 N N . VAL A 1 96 ? 9.311 12.045 23.942 1.00 25.05 75 VAL A N 1
ATOM 542 C CA . VAL A 1 96 ? 10.200 10.901 23.852 1.00 25.11 75 VAL A CA 1
ATOM 543 C C . VAL A 1 96 ? 9.845 9.939 24.991 1.00 26.34 75 VAL A C 1
ATOM 544 O O . VAL A 1 96 ? 9.861 10.316 26.150 1.00 26.24 75 VAL A O 1
ATOM 548 N N . THR A 1 97 ? 9.530 8.701 24.638 1.00 27.96 76 THR A N 1
ATOM 549 C CA . THR A 1 97 ? 9.204 7.694 25.634 1.00 29.63 76 THR A CA 1
ATOM 550 C C . THR A 1 97 ? 10.287 6.627 25.563 1.00 30.14 76 THR A C 1
ATOM 551 O O . THR A 1 97 ? 10.433 5.945 24.551 1.00 29.61 76 THR A O 1
ATOM 555 N N . VAL A 1 98 ? 11.055 6.494 26.637 1.00 30.84 77 VAL A N 1
ATOM 556 C CA . VAL A 1 98 ? 12.127 5.512 26.673 1.00 32.56 77 VAL A CA 1
ATOM 557 C C . VAL A 1 98 ? 11.517 4.120 26.851 1.00 33.40 77 VAL A C 1
ATOM 558 O O . VAL A 1 98 ? 10.608 3.918 27.669 1.00 33.27 77 VAL A O 1
ATOM 562 N N . LYS A 1 99 ? 12.020 3.185 26.055 1.00 34.39 78 LYS A N 1
ATOM 563 C CA . LYS A 1 99 ? 11.449 1.853 25.949 1.00 36.05 78 LYS A CA 1
ATOM 564 C C . LYS A 1 99 ? 12.411 0.811 26.479 1.00 36.80 78 LYS A C 1
ATOM 565 O O . LYS A 1 99 ? 12.010 -0.313 26.764 1.00 37.92 78 LYS A O 1
ATOM 571 N N . ALA A 1 100 ? 13.679 1.190 26.626 1.00 37.08 79 ALA A N 1
ATOM 572 C CA . ALA A 1 100 ? 14.697 0.279 27.140 1.00 37.81 79 ALA A CA 1
ATOM 573 C C . ALA A 1 100 ? 15.633 0.973 28.118 1.00 37.79 79 ALA A C 1
ATOM 574 O O . ALA A 1 100 ? 15.895 2.169 28.008 1.00 37.20 79 ALA A O 1
ATOM 576 N N . ALA A 1 101 ? 16.147 0.212 29.077 1.00 38.00 80 ALA A N 1
ATOM 577 C CA . ALA A 1 101 ? 17.165 0.726 29.978 1.00 38.47 80 ALA A CA 1
ATOM 578 C C . ALA A 1 101 ? 18.411 1.094 29.179 1.00 38.84 80 ALA A C 1
ATOM 579 O O . ALA A 1 101 ? 18.676 0.526 28.114 1.00 39.89 80 ALA A O 1
ATOM 581 N N . GLY A 1 102 ? 19.169 2.047 29.694 1.00 38.42 81 GLY A N 1
ATOM 582 C CA . GLY A 1 102 ? 20.390 2.482 29.062 1.00 39.01 81 GLY A CA 1
ATOM 583 C C . GLY A 1 102 ? 20.354 3.990 28.992 1.00 38.51 81 GLY A C 1
ATOM 584 O O . GLY A 1 102 ? 19.363 4.608 29.382 1.00 37.53 81 GLY A O 1
ATOM 585 N N . THR A 1 103 ? 21.447 4.577 28.520 1.00 38.94 82 THR A N 1
ATOM 586 C CA . THR A 1 103 ? 21.529 6.009 28.364 1.00 38.18 82 THR A CA 1
ATOM 587 C C . THR A 1 103 ? 21.308 6.287 26.877 1.00 37.21 82 THR A C 1
ATOM 588 O O . THR A 1 103 ? 22.100 5.882 26.018 1.00 37.54 82 THR A O 1
ATOM 592 N N . HIS A 1 104 ? 20.200 6.946 26.581 1.00 35.61 83 HIS A N 1
ATOM 593 C CA . HIS A 1 104 ? 19.798 7.171 25.198 1.00 33.86 83 HIS A CA 1
ATOM 594 C C . HIS A 1 104 ? 20.008 8.618 24.824 1.00 32.52 83 HIS A C 1
ATOM 595 O O . HIS A 1 104 ? 19.556 9.515 25.531 1.00 31.75 83 HIS A O 1
ATOM 602 N N . ALA A 1 105 ? 20.718 8.825 23.719 1.00 31.43 84 ALA A N 1
ATOM 603 C CA . ALA A 1 105 ? 20.972 10.155 23.191 1.00 29.85 84 ALA A CA 1
ATOM 604 C C . ALA A 1 105 ? 19.810 10.510 22.298 1.00 28.52 84 ALA A C 1
ATOM 605 O O . ALA A 1 105 ? 19.436 9.745 21.396 1.00 28.71 84 ALA A O 1
ATOM 607 N N . VAL A 1 106 ? 19.222 11.672 22.561 1.00 26.83 85 VAL A N 1
ATOM 608 C CA . VAL A 1 106 ? 18.197 12.202 21.710 1.00 24.57 85 VAL A CA 1
ATOM 609 C C . VAL A 1 106 ? 18.876 13.355 21.009 1.00 24.29 85 VAL A C 1
ATOM 610 O O . VAL A 1 106 ? 19.148 14.382 21.599 1.00 23.08 85 VAL A O 1
ATOM 614 N N . ASN A 1 107 ? 19.170 13.124 19.739 1.00 23.64 86 ASN A N 1
ATOM 615 C CA . ASN A 1 107 ? 20.096 13.936 18.979 1.00 24.71 86 ASN A CA 1
ATOM 616 C C . ASN A 1 107 ? 19.304 14.581 17.881 1.00 22.59 86 ASN A C 1
ATOM 617 O O . ASN A 1 107 ? 18.860 13.883 16.961 1.00 23.52 86 ASN A O 1
ATOM 622 N N . LEU A 1 108 ? 19.080 15.885 18.003 1.00 20.98 87 LEU A N 1
ATOM 623 C CA . LEU A 1 108 ? 18.320 16.621 17.005 1.00 20.23 87 LEU A CA 1
ATOM 624 C C . LEU A 1 108 ? 19.160 17.714 16.392 1.00 20.15 87 LEU A C 1
ATOM 625 O O . LEU A 1 108 ? 20.117 18.207 16.982 1.00 20.49 87 LEU A O 1
ATOM 630 N N . THR A 1 109 ? 18.777 18.084 15.189 1.00 19.35 88 THR A N 1
ATOM 631 C CA . THR A 1 109 ? 19.484 19.078 14.445 1.00 19.02 88 THR A CA 1
ATOM 632 C C . THR A 1 109 ? 18.420 19.912 13.796 1.00 17.65 88 THR A C 1
ATOM 633 O O . THR A 1 109 ? 17.429 19.397 13.260 1.00 17.69 88 THR A O 1
ATOM 637 N N . TYR A 1 110 ? 18.652 21.205 13.839 1.00 16.63 89 TYR A N 1
ATOM 638 C CA . TYR A 1 110 ? 17.729 22.150 13.218 1.00 16.85 89 TYR A CA 1
ATOM 639 C C . TYR A 1 110 ? 18.167 22.326 11.783 1.00 17.20 89 TYR A C 1
ATOM 640 O O . TYR A 1 110 ? 19.200 22.922 11.518 1.00 17.54 89 TYR A O 1
ATOM 649 N N . MET A 1 111 ? 17.429 21.740 10.859 1.00 17.34 90 MET A N 1
ATOM 650 C CA . MET A 1 111 ? 17.863 21.785 9.480 1.00 19.22 90 MET A CA 1
ATOM 651 C C . MET A 1 111 ? 16.697 21.750 8.537 1.00 18.37 90 MET A C 1
ATOM 652 O O . MET A 1 111 ? 15.601 21.327 8.901 1.00 17.63 90 MET A O 1
ATOM 657 N N . ARG A 1 112 ? 16.950 22.196 7.313 1.00 18.33 91 ARG A N 1
ATOM 658 C CA . ARG A 1 112 ? 16.020 21.971 6.226 1.00 18.93 91 ARG A CA 1
ATOM 659 C C . ARG A 1 112 ? 16.233 20.526 5.778 1.00 21.09 91 ARG A C 1
ATOM 660 O O . ARG A 1 112 ? 17.343 20.130 5.492 1.00 22.31 91 ARG A O 1
ATOM 668 N N . PRO A 1 113 ? 15.154 19.747 5.715 1.00 23.18 92 PRO A N 1
ATOM 669 C CA . PRO A 1 113 ? 15.338 18.325 5.452 1.00 25.43 92 PRO A CA 1
ATOM 670 C C . PRO A 1 113 ? 15.894 18.049 4.053 1.00 26.38 92 PRO A C 1
ATOM 671 O O . PRO A 1 113 ? 16.528 16.999 3.861 1.00 28.66 92 PRO A O 1
ATOM 675 N N . TRP A 1 114 ? 15.711 18.985 3.122 1.00 26.18 93 TRP A N 1
ATOM 676 C CA . TRP A 1 114 ? 16.290 18.878 1.766 1.00 27.26 93 TRP A CA 1
ATOM 677 C C . TRP A 1 114 ? 17.768 19.260 1.698 1.00 28.11 93 TRP A C 1
ATOM 678 O O . TRP A 1 114 ? 18.411 19.039 0.690 1.00 29.64 93 TRP A O 1
ATOM 689 N N . THR A 1 115 ? 18.279 19.867 2.763 1.00 27.09 94 THR A N 1
ATOM 690 C CA . THR A 1 115 ? 19.640 20.351 2.814 1.00 27.67 94 THR A CA 1
ATOM 691 C C . THR A 1 115 ? 20.477 19.436 3.699 1.00 28.02 94 THR A C 1
ATOM 692 O O . THR 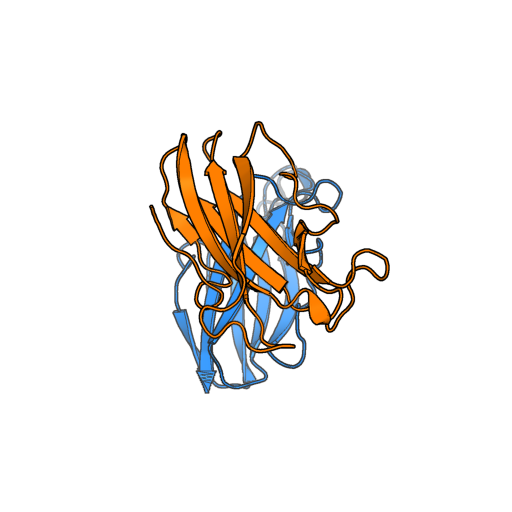A 1 115 ? 21.630 19.103 3.376 1.00 29.11 94 THR A O 1
ATOM 696 N N . GLY A 1 116 ? 19.891 19.009 4.805 1.00 27.17 95 GLY A N 1
ATOM 697 C CA . GLY A 1 116 ? 20.610 18.187 5.754 1.00 27.38 95 GLY A CA 1
ATOM 698 C C . GLY A 1 116 ? 21.497 19.070 6.623 1.00 26.96 95 GLY A C 1
ATOM 699 O O . GLY A 1 116 ? 21.498 20.304 6.457 1.00 25.97 95 GLY A O 1
ATOM 700 N N . PRO A 1 117 ? 22.269 18.443 7.536 1.00 27.10 96 PRO A N 1
ATOM 701 C CA . PRO A 1 117 ? 23.044 19.157 8.531 1.00 27.25 96 PRO A CA 1
ATOM 702 C C . PRO A 1 117 ? 24.321 19.714 7.918 1.00 28.47 96 PRO A C 1
ATOM 703 O O . PRO A 1 117 ? 24.792 19.228 6.876 1.00 29.51 96 PRO A O 1
ATOM 707 N N . SER A 1 118 ? 24.864 20.746 8.547 1.00 27.81 97 SER A N 1
ATOM 708 C CA . SER A 1 118 ? 26.193 21.219 8.184 1.00 28.75 97 SER A CA 1
ATOM 709 C C . SER A 1 118 ? 26.851 21.757 9.440 1.00 27.52 97 SER A C 1
ATOM 710 O O . SER A 1 118 ? 26.285 21.645 10.526 1.00 25.98 97 SER A O 1
ATOM 713 N N . HIS A 1 119 ? 28.025 22.358 9.288 1.00 27.40 98 HIS A N 1
ATOM 714 C CA . HIS A 1 119 ? 28.872 22.662 10.438 1.00 28.59 98 HIS A CA 1
ATOM 715 C C . HIS A 1 119 ? 28.265 23.795 11.273 1.00 26.62 98 HIS A C 1
ATOM 716 O O . HIS A 1 119 ? 28.598 23.946 12.447 1.00 26.30 98 HIS A O 1
ATOM 723 N N . ASP A 1 120 ? 27.382 24.578 10.661 1.00 24.93 99 ASP A N 1
ATOM 724 C CA . ASP A 1 120 ? 26.683 25.637 11.402 1.00 24.60 99 ASP A CA 1
ATOM 725 C C . ASP A 1 120 ? 25.246 25.319 11.783 1.00 23.81 99 ASP A C 1
ATOM 726 O O . ASP A 1 120 ? 24.498 26.216 12.215 1.00 22.94 99 ASP A O 1
ATOM 734 N N . SER A 1 121 ? 24.849 24.059 11.624 1.00 23.18 100 SER A N 1
ATOM 735 C CA . SER A 1 121 ? 23.531 23.633 12.086 1.00 22.65 100 SER A CA 1
ATOM 736 C C . SER A 1 121 ? 23.434 23.704 13.603 1.00 22.55 100 SER A C 1
ATOM 737 O O . SER A 1 121 ? 24.352 23.314 14.332 1.00 23.92 100 SER A O 1
ATOM 740 N N . GLU A 1 122 ? 22.319 24.226 14.067 1.00 21.96 101 GLU A N 1
ATOM 741 C CA . GLU A 1 122 ? 22.020 24.174 15.480 1.00 22.23 101 GLU A CA 1
ATOM 742 C C . GLU A 1 122 ? 21.679 22.739 15.842 1.00 21.97 101 GLU A C 1
ATOM 743 O O . GLU A 1 122 ? 20.940 22.058 15.129 1.00 21.03 101 GLU A O 1
ATOM 749 N N . ARG A 1 123 ? 22.231 22.277 16.952 1.00 23.05 102 ARG A N 1
ATOM 750 C CA . ARG A 1 123 ? 21.998 20.914 17.359 1.00 22.93 102 ARG A CA 1
ATOM 751 C C . ARG A 1 123 ? 21.510 20.905 18.777 1.00 23.17 102 ARG A C 1
ATOM 752 O O . ARG A 1 123 ? 21.704 21.857 19.528 1.00 23.51 102 ARG A O 1
ATOM 760 N N . PHE A 1 124 ? 20.843 19.826 19.129 1.00 22.13 103 PHE A N 1
ATOM 761 C CA . PHE A 1 124 ? 20.334 19.691 20.465 1.00 23.13 103 PHE A CA 1
ATOM 762 C C . PHE A 1 124 ? 20.508 18.250 20.833 1.00 23.39 103 PHE A C 1
ATOM 763 O O . PHE A 1 124 ? 20.218 17.347 20.046 1.00 24.09 103 PHE A O 1
ATOM 771 N N . ILE A 1 125 ? 20.984 18.021 22.048 1.00 24.54 104 ILE A N 1
ATOM 772 C CA . ILE A 1 125 ? 21.095 16.673 22.520 1.00 25.68 104 ILE A CA 1
ATOM 773 C C . ILE A 1 125 ? 20.671 16.685 23.971 1.00 24.94 104 ILE A C 1
ATOM 774 O O . ILE A 1 125 ? 20.949 17.625 24.729 1.00 24.84 104 ILE A O 1
ATOM 779 N N . VAL A 1 126 ? 19.924 15.658 24.319 1.00 24.54 105 VAL A N 1
ATOM 780 C CA . VAL A 1 126 ? 19.705 15.384 25.723 1.00 23.81 105 VAL A CA 1
ATOM 781 C C . VAL A 1 126 ? 19.915 13.888 25.913 1.00 24.22 105 VAL A C 1
ATOM 782 O O . VAL A 1 126 ? 19.596 13.084 25.039 1.00 22.98 105 VAL A O 1
ATOM 786 N N . TYR A 1 127 ? 20.484 13.506 27.056 1.00 24.79 106 TYR A N 1
ATOM 787 C CA . TYR A 1 127 ? 20.663 12.092 27.345 1.00 26.11 106 TYR A CA 1
ATOM 788 C C . TYR A 1 127 ? 19.598 11.680 28.331 1.00 25.49 106 TYR A C 1
ATOM 789 O O . TYR A 1 127 ? 19.285 12.403 29.282 1.00 26.30 106 TYR A O 1
ATOM 798 N N . LEU A 1 128 ? 18.976 10.559 28.032 1.00 25.90 107 LEU A N 1
ATOM 799 C CA . LEU A 1 128 ? 17.945 10.028 28.884 1.00 25.73 107 LEU A CA 1
ATOM 800 C C . LEU A 1 128 ? 18.536 8.769 29.469 1.00 27.10 107 LEU A C 1
ATOM 801 O O . LEU A 1 128 ? 18.717 7.762 28.778 1.00 26.77 107 LEU A O 1
ATOM 806 N N . LYS A 1 129 ? 18.868 8.875 30.746 1.00 27.47 108 LYS A N 1
ATOM 807 C CA . LYS A 1 129 ? 19.547 7.822 31.482 1.00 29.24 108 LYS A CA 1
ATOM 808 C C . LYS A 1 129 ? 18.418 7.013 32.072 1.00 29.46 108 LYS A C 1
ATOM 809 O O . LYS A 1 129 ? 17.770 7.455 33.017 1.00 28.83 108 LYS A O 1
ATOM 815 N N . ALA A 1 130 ? 18.177 5.842 31.491 1.00 31.30 109 ALA A N 1
ATOM 816 C CA . ALA A 1 130 ? 16.922 5.118 31.722 1.00 32.68 109 ALA A CA 1
ATOM 817 C C . ALA A 1 130 ? 17.096 3.792 32.444 1.00 34.81 109 ALA A C 1
ATOM 818 O O . ALA A 1 130 ? 18.084 3.071 32.219 1.00 35.67 109 ALA A O 1
ATOM 820 N N . ASN A 1 131 ? 16.123 3.498 33.313 1.00 35.86 110 ASN A N 1
ATOM 821 C CA . ASN A 1 131 ? 16.087 2.277 34.129 1.00 37.49 110 ASN A CA 1
ATOM 822 C C . ASN A 1 131 ? 14.667 1.820 34.455 1.00 37.42 110 ASN A C 1
ATOM 823 O O . ASN A 1 131 ? 13.695 2.558 34.265 1.00 36.28 110 ASN A O 1
ATOM 828 N N . SER B 1 23 ? 46.348 14.980 17.966 1.00 46.17 2 SER B N 1
ATOM 829 C CA . SER B 1 23 ? 46.782 14.431 19.286 1.00 46.80 2 SER B CA 1
ATOM 830 C C . SER B 1 23 ? 45.630 13.776 20.054 1.00 45.54 2 SER B C 1
ATOM 831 O O . SER B 1 23 ? 45.846 12.784 20.750 1.00 46.32 2 SER B O 1
ATOM 833 N N . HIS B 1 24 ? 44.423 14.336 19.939 1.00 43.91 3 HIS B N 1
ATOM 834 C CA . HIS B 1 24 ? 43.251 13.795 20.633 1.00 41.86 3 HIS B CA 1
ATOM 835 C C . HIS B 1 24 ? 42.891 12.445 20.021 1.00 39.98 3 HIS B C 1
ATOM 836 O O . HIS B 1 24 ? 42.540 12.365 18.844 1.00 39.56 3 HIS B O 1
ATOM 838 N N . LYS B 1 25 ? 43.032 11.387 20.813 1.00 39.11 4 LYS B N 1
ATOM 839 C CA . LYS B 1 25 ? 42.705 10.041 20.372 1.00 37.57 4 LYS B CA 1
ATOM 840 C C . LYS B 1 25 ? 41.225 9.804 20.648 1.00 35.43 4 LYS B C 1
ATOM 841 O O . LYS B 1 25 ? 40.738 9.981 21.768 1.00 36.02 4 LYS B O 1
ATOM 847 N N . VAL B 1 26 ? 40.512 9.429 19.600 1.00 31.89 5 VAL B N 1
ATOM 848 C CA . VAL B 1 26 ? 39.114 9.095 19.692 1.00 29.11 5 VAL B CA 1
ATOM 849 C C . VAL B 1 26 ? 39.015 7.659 19.203 1.00 28.07 5 VAL B C 1
ATOM 850 O O . VAL B 1 26 ? 39.622 7.305 18.206 1.00 28.18 5 VAL B O 1
ATOM 854 N N . THR B 1 27 ? 38.287 6.837 19.933 1.00 26.15 6 THR B N 1
ATOM 855 C CA . THR B 1 27 ? 38.132 5.436 19.580 1.00 25.81 6 THR B CA 1
ATOM 856 C C . THR B 1 27 ? 36.651 5.168 19.475 1.00 24.72 6 THR B C 1
ATOM 857 O O . THR B 1 27 ? 35.841 6.073 19.612 1.00 24.28 6 THR B O 1
ATOM 861 N N . LYS B 1 28 ? 36.285 3.909 19.274 1.00 24.35 7 LYS B N 1
ATOM 862 C CA . LYS B 1 28 ? 34.884 3.559 19.204 1.00 25.04 7 LYS B CA 1
ATOM 863 C C . LYS B 1 28 ? 34.113 3.945 20.466 1.00 25.25 7 LYS B C 1
ATOM 864 O O . LYS B 1 28 ? 32.924 4.249 20.397 1.00 25.03 7 LYS B O 1
ATOM 870 N N . ALA B 1 29 ? 34.803 3.953 21.610 1.00 25.65 8 ALA B N 1
ATOM 871 C CA . ALA B 1 29 ? 34.196 4.355 22.875 1.00 26.46 8 ALA B CA 1
ATOM 872 C C . ALA B 1 29 ? 33.573 5.740 22.801 1.00 25.96 8 ALA B C 1
ATOM 873 O O . ALA B 1 29 ? 32.638 6.046 23.537 1.00 27.36 8 ALA B O 1
ATOM 875 N N . HIS B 1 30 ? 34.092 6.572 21.902 1.00 24.24 9 HIS B N 1
ATOM 876 C CA . HIS B 1 30 ? 33.678 7.954 21.807 1.00 24.91 9 HIS B CA 1
ATOM 877 C C . HIS B 1 30 ? 32.588 8.182 20.778 1.00 24.29 9 HIS B C 1
ATOM 878 O O . HIS B 1 30 ? 32.263 9.320 20.459 1.00 24.63 9 HIS B O 1
ATOM 885 N N . ASN B 1 31 ? 32.027 7.089 20.271 1.00 24.63 10 ASN B N 1
ATOM 886 C CA . ASN B 1 31 ? 30.883 7.147 19.372 1.00 24.98 10 ASN B CA 1
ATOM 887 C C . ASN B 1 31 ? 29.853 8.114 19.936 1.00 25.89 10 ASN B C 1
ATOM 888 O O . ASN B 1 31 ? 29.394 7.942 21.069 1.00 26.38 10 ASN B O 1
ATOM 893 N N . GLY B 1 32 ? 29.516 9.139 19.162 1.00 25.52 11 GLY B N 1
ATOM 894 C CA . GLY B 1 32 ? 28.524 10.131 19.595 1.00 27.38 11 GLY B CA 1
ATOM 895 C C . GLY B 1 32 ? 29.090 11.319 20.343 1.00 28.13 11 GLY B C 1
ATOM 896 O O . GLY B 1 32 ? 28.370 12.282 20.609 1.00 29.39 11 GLY B O 1
ATOM 897 N N . ALA B 1 33 ? 30.384 11.282 20.658 1.00 28.35 12 ALA B N 1
ATOM 898 C CA . ALA B 1 33 ? 31.034 12.356 21.421 1.00 29.53 12 ALA B CA 1
ATOM 899 C C . ALA B 1 33 ? 31.130 13.642 20.610 1.00 29.34 12 ALA B C 1
ATOM 900 O O . ALA B 1 33 ? 31.213 13.612 19.3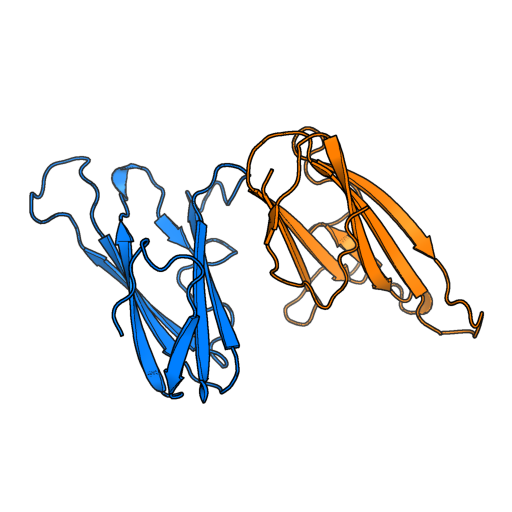82 1.00 28.11 12 ALA B O 1
ATOM 902 N N . THR B 1 34 ? 31.096 14.777 21.306 1.00 30.58 13 THR B N 1
ATOM 903 C CA . THR B 1 34 ? 31.506 16.032 20.703 1.00 31.33 13 THR B CA 1
ATOM 904 C C . THR B 1 34 ? 32.849 16.439 21.284 1.00 32.85 13 THR B C 1
ATOM 905 O O . THR B 1 34 ? 33.005 16.536 22.490 1.00 34.22 13 THR B O 1
ATOM 909 N N . LEU B 1 35 ? 33.811 16.684 20.407 1.00 34.12 14 LEU B N 1
ATOM 910 C CA . LEU B 1 35 ? 35.136 17.091 20.825 1.00 36.50 14 LEU B CA 1
ATOM 911 C C . LEU B 1 35 ? 35.378 18.530 20.466 1.00 37.11 14 LEU B C 1
ATOM 912 O O . LEU B 1 35 ? 35.200 18.933 19.316 1.00 36.15 14 LEU B O 1
ATOM 917 N N . THR B 1 36 ? 35.787 19.310 21.458 1.00 38.60 15 THR B N 1
ATOM 918 C CA . THR B 1 36 ? 36.137 20.685 21.203 1.00 40.02 15 THR B CA 1
ATOM 919 C C . THR B 1 36 ? 37.568 20.741 20.703 1.00 40.31 15 THR B C 1
ATOM 920 O O . THR B 1 36 ? 38.491 20.288 21.378 1.00 41.56 15 THR B O 1
ATOM 924 N N . VAL B 1 37 ? 37.736 21.299 19.513 1.00 40.10 16 VAL B N 1
ATOM 925 C CA . VAL B 1 37 ? 39.032 21.373 18.869 1.00 40.59 16 VAL B CA 1
ATOM 926 C C . VAL B 1 37 ? 39.260 22.759 18.295 1.00 40.79 16 VAL B C 1
ATOM 927 O O . VAL B 1 37 ? 38.314 23.523 18.092 1.00 40.35 16 VAL B O 1
ATOM 931 N N . ALA B 1 38 ? 40.523 23.077 18.042 1.00 41.19 17 ALA B N 1
ATOM 932 C CA . ALA B 1 38 ? 40.876 24.273 17.301 1.00 41.23 17 ALA B CA 1
ATOM 933 C C . ALA B 1 38 ? 40.788 23.964 15.817 1.00 40.39 17 ALA B C 1
ATOM 934 O O . ALA B 1 38 ? 41.044 22.834 15.395 1.00 40.17 17 ALA B O 1
ATOM 936 N N . VAL B 1 39 ? 40.420 24.955 15.010 1.00 40.10 18 VAL B N 1
ATOM 937 C CA . VAL B 1 39 ? 40.613 24.795 13.572 1.00 39.99 18 VAL B CA 1
ATOM 938 C C . VAL B 1 39 ? 42.128 24.570 13.315 1.00 40.73 18 VAL B C 1
ATOM 939 O O . VAL B 1 39 ? 42.975 25.214 13.944 1.00 41.40 18 VAL B O 1
ATOM 943 N N . GLY B 1 40 ? 42.452 23.627 12.433 1.00 40.25 19 GLY B N 1
ATOM 944 C CA . GLY B 1 40 ? 43.837 23.259 12.157 1.00 41.00 19 GLY B CA 1
ATOM 945 C C . GLY B 1 40 ? 44.374 22.166 13.069 1.00 40.85 19 GLY B C 1
ATOM 946 O O . GLY B 1 40 ? 45.474 21.641 12.842 1.00 42.13 19 GLY B O 1
ATOM 947 N N . GLU B 1 41 ? 43.599 21.817 14.097 1.00 40.06 20 GLU B N 1
ATOM 948 C CA . GLU B 1 41 ? 43.985 20.778 15.053 1.00 39.78 20 GLU B CA 1
ATOM 949 C C . GLU B 1 41 ? 43.687 19.361 14.548 1.00 38.53 20 GLU B C 1
ATOM 950 O O . GLU B 1 41 ? 42.585 19.085 14.050 1.00 37.58 20 GLU B O 1
ATOM 956 N N . LEU B 1 42 ? 44.670 18.475 14.708 1.00 38.27 21 LEU B N 1
ATOM 957 C CA . LEU B 1 42 ? 44.532 17.066 14.348 1.00 36.60 21 LEU B CA 1
ATOM 958 C C . LEU B 1 42 ? 43.779 16.293 15.413 1.00 35.45 21 LEU B C 1
ATOM 959 O 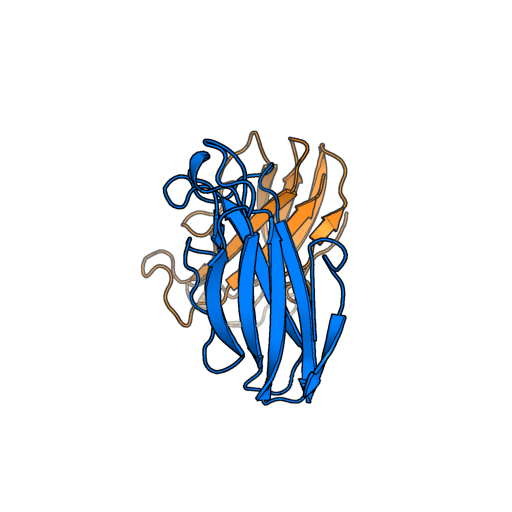O . LEU B 1 42 ? 44.108 16.379 16.586 1.00 36.06 21 LEU B O 1
ATOM 964 N N . VAL B 1 43 ? 42.781 15.521 14.984 1.00 32.95 22 VAL B N 1
ATOM 965 C CA . VAL B 1 43 ? 42.119 14.543 15.834 1.00 31.02 22 VAL B CA 1
ATOM 966 C C . VAL B 1 43 ? 42.415 13.167 15.212 1.00 30.42 22 VAL B C 1
ATOM 967 O O . VAL B 1 43 ? 42.315 13.014 14.008 1.00 28.67 22 VAL B O 1
ATOM 971 N N . GLU B 1 44 ? 42.809 12.200 16.031 1.00 30.57 23 GLU B N 1
ATOM 972 C CA . GLU B 1 44 ? 43.036 10.834 15.539 1.00 30.47 23 GLU B CA 1
ATOM 973 C C . GLU B 1 44 ? 41.912 9.906 15.985 1.00 28.85 23 GLU B C 1
ATOM 974 O O . GLU B 1 44 ? 41.725 9.645 17.170 1.00 30.42 23 GLU B O 1
ATOM 980 N N . ILE B 1 45 ? 41.171 9.385 15.029 1.00 26.51 24 ILE B N 1
ATOM 981 C CA . ILE B 1 45 ? 40.100 8.476 15.349 1.00 24.27 24 ILE B CA 1
ATOM 982 C C . ILE B 1 45 ? 40.656 7.109 15.064 1.00 23.83 24 ILE B C 1
ATOM 983 O O . ILE B 1 45 ? 41.164 6.882 13.979 1.00 23.85 24 ILE B O 1
ATOM 988 N N . GLN B 1 46 ? 40.577 6.225 16.044 1.00 22.94 25 GLN B N 1
ATOM 989 C CA . GLN B 1 46 ? 41.113 4.869 15.887 1.00 22.50 25 GLN B CA 1
ATOM 990 C C . GLN B 1 46 ? 39.972 3.906 15.984 1.00 22.28 25 GLN B C 1
ATOM 991 O O . GLN B 1 46 ? 39.266 3.868 16.995 1.00 22.60 25 GLN B O 1
ATOM 997 N N . LEU B 1 47 ? 39.771 3.117 14.930 1.00 20.47 26 LEU B N 1
ATOM 998 C CA . LEU B 1 47 ? 38.635 2.228 14.907 1.00 19.55 26 LEU B CA 1
ATOM 999 C C . LEU B 1 47 ? 39.094 0.832 14.551 1.00 19.29 26 LEU B C 1
ATOM 1000 O O . LEU B 1 47 ? 39.898 0.681 13.625 1.00 19.87 26 LEU B O 1
ATOM 1005 N N . PRO B 1 48 ? 38.558 -0.184 15.246 1.00 19.88 27 PRO B N 1
ATOM 1006 C CA . PRO B 1 48 ? 38.918 -1.553 14.930 1.00 19.36 27 PRO B CA 1
ATOM 1007 C C . PRO B 1 48 ? 38.471 -1.802 13.520 1.00 18.72 27 PRO B C 1
ATOM 1008 O O . PRO B 1 48 ? 37.386 -1.389 13.110 1.00 18.74 27 PRO B O 1
ATOM 1012 N N . SER B 1 49 ? 39.310 -2.483 12.758 1.00 17.43 28 SER B N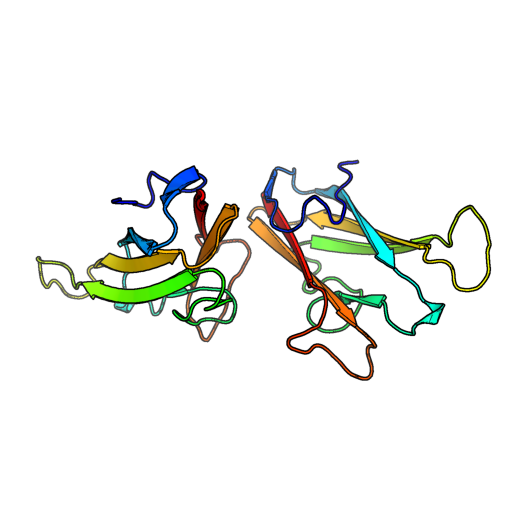 1
ATOM 1013 C CA . SER B 1 49 ? 39.009 -2.679 11.378 1.00 16.87 28 SER B CA 1
ATOM 1014 C C . SER B 1 49 ? 39.754 -3.901 10.943 1.00 17.60 28 SER B C 1
ATOM 1015 O O . SER B 1 49 ? 40.923 -4.050 11.258 1.00 18.79 28 SER B O 1
ATOM 1018 N N . ASN B 1 50 ? 39.061 -4.777 10.233 1.00 15.96 29 ASN B N 1
ATOM 1019 C CA . ASN B 1 50 ? 39.628 -6.039 9.881 1.00 16.84 29 ASN B CA 1
ATOM 1020 C C . ASN B 1 50 ? 39.493 -6.239 8.394 1.00 16.86 29 ASN B C 1
ATOM 1021 O O . ASN B 1 50 ? 38.479 -6.726 7.912 1.00 16.76 29 ASN B O 1
ATOM 1026 N N . PRO B 1 51 ? 40.555 -5.919 7.662 1.00 18.60 30 PRO B N 1
ATOM 1027 C CA . PRO B 1 51 ? 40.516 -5.974 6.209 1.00 18.46 30 PRO B CA 1
ATOM 1028 C C . PRO B 1 51 ? 40.310 -7.402 5.683 1.00 19.04 30 PRO B C 1
ATOM 1029 O O . PRO B 1 51 ? 39.946 -7.590 4.520 1.00 19.03 30 PRO B O 1
ATOM 1033 N N . THR B 1 52 ? 40.537 -8.408 6.524 1.00 16.99 31 THR B N 1
ATOM 1034 C CA . THR B 1 52 ? 40.342 -9.771 6.045 1.00 18.17 31 THR B CA 1
ATOM 1035 C C . THR B 1 52 ? 38.866 -10.088 5.831 1.00 17.52 31 THR B C 1
ATOM 1036 O O . THR B 1 52 ? 38.552 -11.150 5.309 1.00 18.47 31 THR B O 1
ATOM 1040 N N . THR B 1 53 ? 37.996 -9.187 6.298 1.00 17.40 32 THR B N 1
ATOM 1041 C CA . THR B 1 53 ? 36.554 -9.296 6.131 1.00 16.74 32 THR B CA 1
ATOM 1042 C C . THR B 1 53 ? 36.079 -8.544 4.899 1.00 15.90 32 THR B C 1
ATOM 1043 O O . THR B 1 53 ? 34.947 -8.705 4.526 1.00 15.83 32 THR B O 1
ATOM 1047 N N . GLY B 1 54 ? 36.938 -7.708 4.322 1.00 15.52 33 GLY B N 1
ATOM 1048 C CA . GLY B 1 54 ? 36.567 -6.871 3.194 1.00 16.00 33 GLY B CA 1
ATOM 1049 C C . GLY B 1 54 ? 35.834 -5.634 3.673 1.00 15.44 33 GLY B C 1
ATOM 1050 O O . GLY B 1 54 ? 35.587 -4.716 2.886 1.00 16.75 33 GLY B O 1
ATOM 1051 N N . PHE B 1 55 ? 35.480 -5.590 4.960 1.00 15.24 34 PHE B N 1
ATOM 1052 C CA . PHE B 1 55 ? 34.927 -4.364 5.532 1.00 15.44 34 PHE B CA 1
ATOM 1053 C C . PHE B 1 55 ? 36.036 -3.400 5.850 1.00 16.07 34 PHE B C 1
ATOM 1054 O O . PHE B 1 55 ? 37.161 -3.792 6.198 1.00 16.19 34 PHE B O 1
ATOM 1062 N N . ALA B 1 56 ? 35.688 -2.134 5.805 1.00 15.77 35 ALA B N 1
ATOM 1063 C CA . ALA B 1 56 ? 36.552 -1.094 6.282 1.00 15.50 35 ALA B CA 1
ATOM 1064 C C . ALA B 1 56 ? 35.671 0.109 6.602 1.00 16.10 35 ALA B C 1
ATOM 1065 O O . ALA B 1 56 ? 34.460 0.092 6.374 1.00 16.02 35 ALA B O 1
ATOM 1067 N N . TRP B 1 57 ? 36.272 1.110 7.201 1.00 16.37 36 TRP B N 1
ATOM 1068 C CA . TRP B 1 57 ? 35.533 2.299 7.552 1.00 16.12 36 TRP B CA 1
ATOM 1069 C C . TRP B 1 57 ? 35.546 3.303 6.422 1.00 16.65 36 TRP B C 1
ATOM 1070 O O . TRP B 1 57 ? 36.594 3.592 5.831 1.00 18.42 36 TRP B O 1
ATOM 1081 N N . TYR B 1 58 ? 34.379 3.854 6.124 1.00 16.49 37 TYR B N 1
ATOM 1082 C CA . TYR B 1 58 ? 34.294 4.834 5.085 1.00 17.00 37 TYR B CA 1
ATOM 1083 C C . TYR B 1 58 ? 33.319 5.875 5.529 1.00 18.58 37 TYR B C 1
ATOM 1084 O O . TYR B 1 58 ? 32.430 5.614 6.356 1.00 17.92 37 TYR B O 1
ATOM 1093 N N . PHE B 1 59 ? 33.479 7.043 4.936 1.00 19.82 38 PHE B N 1
ATOM 1094 C CA . PHE B 1 59 ? 32.531 8.091 5.208 1.00 22.71 38 PHE B CA 1
ATOM 1095 C C . PHE B 1 59 ? 31.214 7.664 4.629 1.00 25.52 38 PHE B C 1
ATOM 1096 O O . PHE B 1 59 ? 31.166 7.074 3.552 1.00 25.77 38 PHE B O 1
ATOM 1104 N N . GLU B 1 60 ? 30.170 7.853 5.423 1.00 30.47 39 GLU B N 1
ATOM 1105 C CA . GLU B 1 60 ? 28.813 7.626 4.984 1.00 34.18 39 GLU B CA 1
ATOM 1106 C C . GLU B 1 60 ? 28.449 8.686 3.934 1.00 36.38 39 GLU B C 1
ATOM 1107 O O . GLU B 1 60 ? 28.115 9.800 4.307 1.00 36.80 39 GLU B O 1
ATOM 1109 N N . GLY B 1 61 ? 28.530 8.419 2.629 1.00 38.87 40 GLY B N 1
ATOM 1110 C CA . GLY B 1 61 ? 29.203 7.317 1.973 1.00 40.09 40 GLY B CA 1
ATOM 1111 C C . GLY B 1 61 ? 29.727 7.854 0.645 1.00 40.87 40 GLY B C 1
ATOM 1112 O O . GLY B 1 61 ? 29.173 8.831 0.110 1.00 41.69 40 GLY B O 1
ATOM 1113 N N . GLY B 1 62 ? 30.762 7.217 0.075 1.00 41.06 41 GLY B N 1
ATOM 1114 C CA . GLY B 1 62 ? 31.349 5.974 0.601 1.00 38.55 41 GLY B CA 1
ATOM 1115 C C . GLY B 1 62 ? 32.805 5.732 0.247 1.00 37.49 41 GLY B C 1
ATOM 1116 O O . GLY B 1 62 ? 33.170 4.653 -0.299 1.00 38.39 41 GLY B O 1
ATOM 1117 N N . THR B 1 63 ? 33.638 6.734 0.546 1.00 35.48 42 THR B N 1
ATOM 1118 C CA . THR B 1 63 ? 35.095 6.616 0.444 1.00 33.11 42 THR B CA 1
ATOM 1119 C C . THR B 1 63 ? 35.779 7.024 1.755 1.00 31.26 42 THR B C 1
ATOM 1120 O O . THR B 1 63 ? 35.116 7.357 2.745 1.00 28.94 42 THR B O 1
ATOM 1124 N N . LYS B 1 64 ? 37.103 6.986 1.754 1.00 30.83 43 LYS B N 1
ATOM 1125 C CA . LYS B 1 64 ? 37.903 7.364 2.907 1.00 31.28 43 LYS B CA 1
ATOM 1126 C C . LYS B 1 64 ? 38.195 8.848 2.936 1.00 32.02 43 LYS B C 1
ATOM 1127 O O . LYS B 1 64 ? 38.683 9.379 3.936 1.00 31.70 43 LYS B O 1
ATOM 1133 N N . GLU B 1 65 ? 37.914 9.508 1.821 1.00 33.73 44 GLU B N 1
ATOM 1134 C CA . GLU B 1 65 ? 38.209 10.922 1.690 1.00 35.01 44 GLU B CA 1
ATOM 1135 C C . GLU B 1 65 ? 37.212 11.789 2.436 1.00 34.30 44 GLU B C 1
ATOM 1136 O O . GLU B 1 65 ? 36.034 11.441 2.583 1.00 33.58 44 GLU B O 1
ATOM 1142 N N . SER B 1 66 ? 37.698 12.925 2.914 1.00 34.57 45 SER B N 1
ATOM 1143 C CA . SER B 1 66 ? 36.846 13.872 3.573 1.00 34.69 45 SER B CA 1
ATOM 1144 C C . SER B 1 66 ? 35.634 14.166 2.702 1.00 35.53 45 SER B C 1
ATOM 1145 O O . SER B 1 66 ? 35.773 14.370 1.492 1.00 36.77 45 SER B O 1
ATOM 1148 N N . PRO B 1 67 ? 34.444 14.197 3.311 1.00 35.55 46 PRO B N 1
ATOM 1149 C CA . PRO B 1 67 ? 33.245 14.656 2.600 1.00 36.29 46 PRO B CA 1
ATOM 1150 C C . PRO B 1 67 ? 33.434 16.067 2.040 1.00 37.19 46 PRO B C 1
ATOM 1151 O O . PRO B 1 67 ? 32.791 16.430 1.058 1.00 38.10 46 PRO B O 1
ATOM 1155 N N . ASN B 1 68 ? 34.305 16.848 2.677 1.00 37.38 47 ASN B N 1
ATOM 1156 C CA . ASN B 1 68 ? 34.567 18.222 2.282 1.00 38.58 47 ASN B CA 1
ATOM 1157 C C . ASN B 1 68 ? 35.838 18.743 2.964 1.00 38.52 47 ASN B C 1
ATOM 1158 O O . ASN B 1 68 ? 35.837 18.998 4.173 1.00 37.57 47 ASN B O 1
ATOM 1163 N N . GLU B 1 69 ? 36.904 18.919 2.180 1.00 39.99 48 GLU B N 1
ATOM 1164 C CA . GLU B 1 69 ? 38.212 19.331 2.708 1.00 40.26 48 GLU B CA 1
ATOM 1165 C C . GLU B 1 69 ? 38.257 20.715 3.329 1.00 40.00 48 GLU B C 1
ATOM 1166 O O . GLU B 1 69 ? 39.073 20.965 4.208 1.00 40.33 48 GLU B O 1
ATOM 1172 N N . SER B 1 70 ? 37.387 21.613 2.883 1.00 39.32 49 SER B N 1
ATOM 1173 C CA . SER B 1 70 ? 37.324 22.946 3.482 1.00 39.43 49 SER B CA 1
ATOM 1174 C C . SER B 1 70 ? 36.737 22.922 4.891 1.00 37.59 49 SER B C 1
ATOM 1175 O O . SER B 1 70 ? 36.968 23.844 5.674 1.00 38.11 49 SER B O 1
ATOM 1178 N N . MET B 1 71 ? 35.989 21.860 5.203 1.00 35.36 50 MET B N 1
ATOM 1179 C CA . MET B 1 71 ? 35.438 21.642 6.540 1.00 33.71 50 MET B CA 1
ATOM 1180 C C . MET B 1 71 ? 36.441 20.926 7.433 1.00 32.72 50 MET B C 1
ATOM 1181 O O . MET B 1 71 ? 36.778 21.391 8.522 1.00 32.52 50 MET B O 1
ATOM 1186 N N . PHE B 1 72 ? 36.896 19.777 6.963 1.00 31.08 51 PHE B N 1
ATOM 1187 C CA . PHE B 1 72 ? 37.947 19.048 7.645 1.00 30.68 51 PHE B CA 1
ATOM 1188 C C . PHE B 1 72 ? 38.667 18.168 6.655 1.00 30.12 51 PHE B C 1
ATOM 1189 O O . PHE B 1 72 ? 38.077 17.677 5.694 1.00 29.77 51 PHE B O 1
ATOM 1197 N N . THR B 1 73 ? 39.966 18.035 6.858 1.00 30.57 52 THR B N 1
ATOM 1198 C CA . THR B 1 73 ? 40.743 17.142 6.038 1.00 30.65 52 THR B CA 1
ATOM 1199 C C . THR B 1 73 ? 40.822 15.816 6.756 1.00 29.67 52 THR B C 1
ATOM 1200 O O . THR B 1 73 ? 40.641 15.730 7.976 1.00 28.42 52 THR B O 1
ATOM 1204 N N . VAL B 1 74 ? 41.096 14.781 5.978 1.00 29.30 53 VAL B N 1
ATOM 1205 C CA . VAL B 1 74 ? 41.188 13.457 6.517 1.00 28.89 53 VAL B CA 1
ATOM 1206 C C . VAL B 1 74 ? 42.329 12.743 5.831 1.00 29.88 53 VAL B C 1
ATOM 1207 O O . VAL B 1 74 ? 42.448 12.755 4.604 1.00 31.65 53 VAL B O 1
ATOM 1211 N N . GLU B 1 75 ? 43.182 12.137 6.634 1.00 30.05 54 GLU B N 1
ATOM 1212 C CA . GLU B 1 75 ? 44.109 11.155 6.131 1.00 30.79 54 GLU B CA 1
ATOM 1213 C C . GLU B 1 75 ? 43.801 9.903 6.910 1.00 29.32 54 GLU B C 1
ATOM 1214 O O . GLU B 1 75 ? 43.252 9.961 8.010 1.00 28.53 54 GLU B O 1
ATOM 1220 N N . ASN B 1 76 ? 44.115 8.758 6.343 1.00 28.02 55 ASN B N 1
ATOM 1221 C CA . ASN B 1 76 ? 43.840 7.549 7.062 1.00 27.04 55 ASN B CA 1
ATOM 1222 C C . ASN B 1 76 ? 44.934 6.546 6.817 1.00 27.50 55 ASN B C 1
ATOM 1223 O O . ASN B 1 76 ? 45.652 6.607 5.818 1.00 28.74 55 ASN B O 1
ATOM 1228 N N . LYS B 1 77 ? 45.064 5.632 7.754 1.00 26.71 56 LYS B N 1
ATOM 1229 C CA . LYS B 1 77 ? 46.060 4.598 7.653 1.00 27.21 56 LYS B CA 1
ATOM 1230 C C . LYS B 1 77 ? 45.550 3.401 8.412 1.00 25.97 56 LYS B C 1
ATOM 1231 O O . LYS B 1 77 ? 44.969 3.522 9.489 1.00 25.20 56 LYS B O 1
ATOM 1237 N N . TYR B 1 78 ? 45.818 2.240 7.852 1.00 25.45 57 TYR B N 1
ATOM 1238 C CA . TYR B 1 78 ? 45.488 1.028 8.511 1.00 24.56 57 TYR B CA 1
ATOM 1239 C C . TYR B 1 78 ? 46.734 0.524 9.220 1.00 26.21 57 TYR B C 1
ATOM 1240 O O . TYR B 1 78 ? 47.825 0.544 8.651 1.00 27.43 57 TYR B O 1
ATOM 1249 N N . PHE B 1 79 ? 46.552 0.062 10.451 1.00 25.78 58 PHE B N 1
ATOM 1250 C CA . PHE B 1 79 ? 47.614 -0.567 11.210 1.00 28.16 58 PHE B CA 1
ATOM 1251 C C . PHE B 1 79 ? 47.239 -2.015 11.459 1.00 27.91 58 PHE B C 1
ATOM 1252 O O . PHE B 1 79 ? 46.283 -2.291 12.183 1.00 26.97 58 PHE B O 1
ATOM 1260 N N . PRO B 1 80 ? 48.003 -2.957 10.880 1.00 29.14 59 PRO B N 1
ATOM 1261 C CA . PRO B 1 80 ? 47.625 -4.331 11.155 1.00 28.23 59 PRO B CA 1
ATOM 1262 C C . PRO B 1 80 ? 47.825 -4.648 12.638 1.00 28.96 59 PRO B C 1
ATOM 1263 O O . PRO B 1 80 ? 48.520 -3.895 13.347 1.00 30.02 59 PRO B O 1
ATOM 1267 N N . PRO B 1 81 ? 47.227 -5.743 13.123 1.00 28.65 60 PRO B N 1
ATOM 1268 C CA . PRO B 1 81 ? 47.366 -6.039 14.544 1.00 29.79 60 PRO B CA 1
ATOM 1269 C C . PRO B 1 81 ? 48.815 -6.320 14.919 1.00 32.29 60 PRO B C 1
ATOM 1270 O O . PRO B 1 81 ? 49.543 -6.934 14.141 1.00 31.42 60 PRO B O 1
ATOM 1274 N N . ASP B 1 82 ? 49.213 -5.851 16.100 1.00 34.93 61 ASP B N 1
ATOM 1275 C CA . ASP B 1 82 ? 50.535 -6.103 16.666 1.00 38.03 61 ASP B CA 1
ATOM 1276 C C . ASP B 1 82 ? 50.878 -7.599 16.677 1.00 37.87 61 ASP B C 1
ATOM 1277 O O . ASP B 1 82 ? 52.040 -7.997 16.494 1.00 40.11 61 ASP B O 1
ATOM 1282 N N . SER B 1 83 ? 49.855 -8.432 16.868 1.00 35.99 62 SER B N 1
ATOM 1283 C CA . SER B 1 83 ? 50.037 -9.870 16.989 1.00 35.23 62 SER B CA 1
ATOM 1284 C C . SER B 1 83 ? 50.455 -10.503 15.664 1.00 34.11 62 SER B C 1
ATOM 1285 O O . SER B 1 83 ? 50.991 -11.612 15.645 1.00 35.25 62 SER B O 1
ATOM 1288 N N . LYS B 1 84 ? 50.192 -9.796 14.561 1.00 32.82 63 LYS B N 1
ATOM 1289 C CA . LYS B 1 84 ? 50.426 -10.315 13.211 1.00 31.54 63 LYS B CA 1
ATOM 1290 C C . LYS B 1 84 ? 49.743 -11.668 12.981 1.00 29.80 63 LYS B C 1
ATOM 1291 O O . LYS B 1 84 ? 50.166 -12.461 12.136 1.00 30.36 63 LYS B O 1
ATOM 1293 N N . LEU B 1 85 ? 48.684 -11.933 13.744 1.00 26.93 64 LEU B N 1
ATOM 1294 C CA . LEU B 1 85 ? 47.971 -13.187 13.596 1.00 25.16 64 LEU B CA 1
ATOM 1295 C C . LEU B 1 85 ? 47.016 -13.075 12.428 1.00 23.41 64 LEU B C 1
ATOM 1296 O O . LEU B 1 85 ? 46.335 -12.068 12.274 1.00 23.32 64 LEU B O 1
ATOM 1301 N N . LEU B 1 86 ? 46.983 -14.112 11.607 1.00 22.51 65 LEU B N 1
ATOM 1302 C CA . LEU B 1 86 ? 46.089 -14.111 10.455 1.00 21.14 65 LEU B CA 1
ATOM 1303 C C . LEU B 1 86 ? 44.637 -13.978 10.876 1.00 20.10 65 LEU B C 1
ATOM 1304 O O . LEU B 1 86 ? 44.194 -14.607 11.841 1.00 18.70 65 LEU B O 1
ATOM 1309 N N . GLY B 1 87 ? 43.890 -13.176 10.124 1.00 18.95 66 GLY B N 1
ATOM 1310 C CA . GLY B 1 87 ? 42.475 -12.963 10.409 1.00 17.82 66 GLY B CA 1
ATOM 1311 C C . GLY B 1 87 ? 42.212 -12.006 11.565 1.00 18.40 66 GLY B C 1
ATOM 1312 O O . GLY B 1 87 ? 41.049 -11.675 11.826 1.00 18.35 66 GLY B O 1
ATOM 1313 N N . ALA B 1 88 ? 43.256 -11.550 12.260 1.00 18.68 67 ALA B N 1
ATOM 1314 C CA . ALA B 1 88 ? 43.065 -10.680 13.404 1.00 19.55 67 ALA B CA 1
ATOM 1315 C C . ALA B 1 88 ? 42.823 -9.251 12.923 1.00 20.13 67 ALA B C 1
ATOM 1316 O O . ALA B 1 88 ? 43.386 -8.795 11.918 1.00 20.25 67 ALA B O 1
ATOM 1318 N N . GLY B 1 89 ? 41.936 -8.567 13.624 1.00 21.53 68 GLY B N 1
ATOM 1319 C CA . GLY B 1 89 ? 41.604 -7.206 13.257 1.00 21.99 68 GLY B CA 1
ATOM 1320 C C . GLY B 1 89 ? 42.733 -6.263 13.601 1.00 22.28 68 GLY B C 1
ATOM 1321 O O . GLY B 1 89 ? 43.504 -6.504 14.547 1.00 23.88 68 GLY B O 1
ATOM 1322 N N . GLY B 1 90 ? 42.852 -5.207 12.811 1.00 22.03 69 GLY B N 1
ATOM 1323 C CA . GLY B 1 90 ? 43.807 -4.173 13.111 1.00 22.58 69 GLY B CA 1
ATOM 1324 C C . GLY B 1 90 ? 43.021 -2.922 13.457 1.00 21.77 69 GLY B C 1
ATOM 1325 O O . GLY B 1 90 ? 41.901 -2.977 13.989 1.00 21.40 69 GLY B O 1
ATOM 1326 N N . THR B 1 91 ? 43.600 -1.794 13.134 1.00 21.79 70 THR B N 1
ATOM 1327 C CA . THR B 1 91 ? 42.979 -0.545 13.505 1.00 22.78 70 THR B CA 1
ATOM 1328 C C . THR B 1 91 ? 43.150 0.412 12.359 1.00 22.31 70 THR B C 1
ATOM 1329 O O . THR B 1 91 ? 44.260 0.566 11.811 1.00 23.42 70 THR B O 1
ATOM 1333 N N . GLU B 1 92 ? 42.049 1.030 11.959 1.00 20.92 71 GLU B N 1
ATOM 1334 C CA . GLU B 1 92 ? 42.146 2.148 11.065 1.00 20.82 71 GLU B CA 1
ATOM 1335 C C . GLU B 1 92 ? 42.261 3.407 11.891 1.00 21.97 71 GLU B C 1
ATOM 1336 O O . GLU B 1 92 ? 41.523 3.602 12.856 1.00 23.12 71 GLU B O 1
ATOM 1342 N N . HIS B 1 93 ? 43.197 4.245 11.480 1.00 22.94 72 HIS B N 1
ATOM 1343 C CA . HIS B 1 93 ? 43.386 5.565 12.048 1.00 24.30 72 HIS B CA 1
ATOM 1344 C C . HIS B 1 93 ? 42.965 6.568 11.014 1.00 24.67 72 HIS B C 1
ATOM 1345 O O . HIS B 1 93 ? 43.408 6.512 9.859 1.00 25.07 72 HIS B O 1
ATOM 1352 N N . PHE B 1 94 ? 42.083 7.460 11.434 1.00 24.57 73 PHE B N 1
ATOM 1353 C CA . PHE B 1 94 ? 41.673 8.578 10.620 1.00 24.38 73 PHE B CA 1
ATOM 1354 C C . PHE B 1 94 ? 42.198 9.803 11.310 1.00 26.13 73 PHE B C 1
ATOM 1355 O O . PHE B 1 94 ? 41.925 10.028 12.495 1.00 26.96 73 PHE B O 1
ATOM 1363 N N . HIS B 1 95 ? 42.998 10.553 10.574 1.00 26.42 74 HIS B N 1
ATOM 1364 C CA . HIS B 1 95 ? 43.493 11.816 11.042 1.00 28.00 74 HIS B CA 1
ATOM 1365 C C . HIS B 1 95 ? 42.605 12.892 10.483 1.00 27.43 74 HIS B C 1
ATOM 1366 O O . HIS B 1 95 ? 42.534 13.089 9.274 1.00 28.07 74 HIS B O 1
ATOM 1373 N N . VAL B 1 96 ? 41.884 13.545 11.377 1.00 27.37 75 VAL B N 1
ATOM 1374 C CA . VAL B 1 96 ? 40.899 14.540 10.967 1.00 26.95 75 VAL B CA 1
ATOM 1375 C C . VAL B 1 96 ? 41.338 15.879 11.502 1.00 29.08 75 VAL B C 1
ATOM 1376 O O . VAL B 1 96 ? 41.564 16.041 12.697 1.00 30.11 75 VAL B O 1
ATOM 1380 N N . THR B 1 97 ? 41.462 16.824 10.585 1.00 30.25 76 THR B N 1
ATOM 1381 C CA . THR B 1 97 ? 41.896 18.165 10.899 1.00 32.40 76 THR B CA 1
ATOM 1382 C C . THR B 1 97 ? 40.785 19.089 10.438 1.00 32.22 76 THR B C 1
ATOM 1383 O O . THR B 1 97 ? 40.554 19.228 9.242 1.00 31.65 76 THR B O 1
ATOM 1387 N N . VAL B 1 98 ? 40.093 19.680 11.405 1.00 34.69 77 VAL B N 1
ATOM 1388 C CA . VAL B 1 98 ? 39.014 20.642 11.166 1.00 35.80 77 VAL B CA 1
ATOM 1389 C C . VAL B 1 98 ? 39.627 21.913 10.601 1.00 37.42 77 VAL B C 1
ATOM 1390 O O . VAL B 1 98 ? 40.656 22.378 11.090 1.00 38.05 77 VAL B O 1
ATOM 1394 N N . LYS B 1 99 ? 38.998 22.460 9.568 1.00 37.77 78 LYS B N 1
ATOM 1395 C CA . LYS B 1 99 ? 39.581 23.573 8.824 1.00 39.67 78 LYS B CA 1
ATOM 1396 C C . LYS B 1 99 ? 38.687 24.803 8.872 1.00 39.58 78 LYS B C 1
ATOM 1397 O O . LYS B 1 99 ? 39.116 25.901 8.512 1.00 40.45 78 LYS B O 1
ATOM 1403 N N . ALA B 1 100 ? 37.448 24.609 9.330 1.00 39.15 79 ALA B N 1
ATOM 1404 C CA . ALA B 1 100 ? 36.469 25.682 9.478 1.00 39.03 79 ALA B CA 1
ATOM 1405 C C . ALA B 1 100 ? 35.808 25.601 10.855 1.00 38.83 79 ALA B C 1
ATOM 1406 O O . ALA B 1 100 ? 35.567 24.505 11.368 1.00 38.36 79 ALA B O 1
ATOM 1408 N N . ALA B 1 101 ? 35.514 26.753 11.454 1.00 38.92 80 ALA B N 1
ATOM 1409 C CA . ALA B 1 101 ? 34.793 26.799 12.730 1.00 38.17 80 ALA B CA 1
ATOM 1410 C C . ALA B 1 101 ? 33.413 26.162 12.537 1.00 36.78 80 ALA B C 1
ATOM 1411 O O . ALA B 1 101 ? 32.852 26.227 11.443 1.00 36.91 80 ALA B O 1
ATOM 1413 N N . GLY B 1 102 ? 32.879 25.560 13.597 1.00 35.55 81 GLY B N 1
ATOM 1414 C CA . GLY B 1 102 ? 31.570 24.892 13.540 1.00 33.14 81 GLY B CA 1
ATOM 1415 C C . GLY B 1 102 ? 31.665 23.493 14.128 1.00 31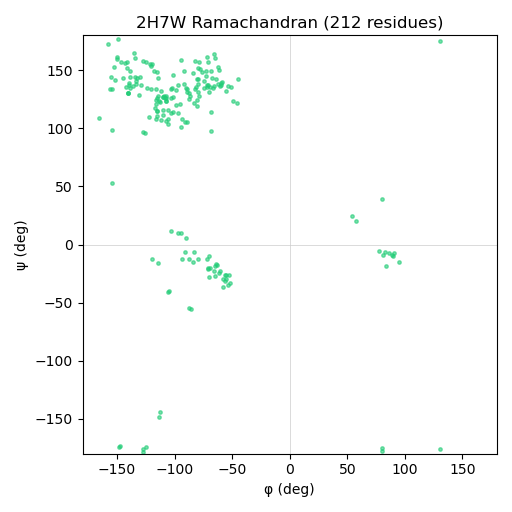.69 81 GLY B C 1
ATOM 1416 O O . GLY B 1 102 ? 32.700 23.100 14.640 1.00 31.68 81 GLY B O 1
ATOM 1417 N N . THR B 1 103 ? 30.566 22.750 14.064 1.00 29.78 82 THR B N 1
ATOM 1418 C CA . THR B 1 103 ? 30.533 21.397 14.589 1.00 27.92 82 THR B CA 1
ATOM 1419 C C . THR B 1 103 ? 30.442 20.455 13.419 1.00 26.56 82 THR B C 1
ATOM 1420 O O . THR B 1 103 ? 29.464 20.453 12.690 1.00 25.83 82 THR B O 1
ATOM 1424 N N . HIS B 1 104 ? 31.476 19.643 13.248 1.00 26.17 83 HIS B N 1
ATOM 1425 C CA . HIS B 1 104 ? 31.574 18.813 12.077 1.00 25.92 83 HIS B CA 1
ATOM 1426 C C . HIS B 1 104 ? 31.305 17.385 12.481 1.00 25.13 83 HIS B C 1
ATOM 1427 O O . HIS B 1 104 ? 31.948 16.872 13.380 1.00 24.83 83 HIS B O 1
ATOM 1434 N N . ALA B 1 105 ? 30.312 16.785 11.839 1.00 24.66 84 ALA B N 1
ATOM 1435 C CA . ALA B 1 105 ? 29.994 15.391 12.062 1.00 23.27 84 ALA B CA 1
ATOM 1436 C C . ALA B 1 105 ? 30.975 14.578 11.246 1.00 23.28 84 ALA B C 1
ATOM 1437 O O . ALA B 1 105 ? 31.113 14.750 10.024 1.00 23.58 84 ALA B O 1
ATOM 1439 N N . VAL B 1 106 ? 31.670 13.698 11.940 1.00 22.22 85 VAL B N 1
ATOM 1440 C CA . VAL B 1 106 ? 32.548 12.750 11.285 1.00 21.45 85 VAL B CA 1
ATOM 1441 C C . VAL B 1 106 ? 31.812 11.430 11.360 1.00 21.07 85 VAL B C 1
ATOM 1442 O O . VAL B 1 106 ? 31.715 10.824 12.425 1.00 21.00 85 VAL B O 1
ATOM 1446 N N . ASN B 1 107 ? 31.238 11.032 10.230 1.00 20.55 86 ASN B N 1
ATOM 1447 C CA . ASN B 1 107 ? 30.296 9.940 10.191 1.00 20.60 86 ASN B CA 1
ATOM 1448 C C . ASN B 1 107 ? 30.922 8.849 9.381 1.00 19.90 86 ASN B C 1
ATOM 1449 O O . ASN B 1 107 ? 31.082 8.998 8.173 1.00 20.15 86 ASN B O 1
ATOM 1454 N N . LEU B 1 108 ? 31.265 7.773 10.053 1.00 19.07 87 LEU B N 1
ATOM 1455 C CA . LEU B 1 108 ? 31.914 6.648 9.398 1.00 18.29 87 LEU B CA 1
ATOM 1456 C C . LEU B 1 108 ? 31.061 5.408 9.501 1.00 18.28 87 LEU B C 1
ATOM 1457 O O . LEU B 1 108 ? 30.330 5.206 10.479 1.00 18.32 87 LEU B O 1
ATOM 1462 N N . THR B 1 109 ? 31.163 4.552 8.492 1.00 17.45 88 THR B N 1
ATOM 1463 C CA . THR B 1 109 ? 30.417 3.324 8.534 1.00 16.46 88 THR B CA 1
ATOM 1464 C C . THR B 1 109 ? 31.365 2.224 8.151 1.00 15.80 88 THR B C 1
ATOM 1465 O O . THR B 1 109 ? 32.201 2.377 7.267 1.00 16.30 88 THR B O 1
ATOM 1469 N N . TYR B 1 110 ? 31.205 1.115 8.840 1.00 15.10 89 TYR B N 1
ATOM 1470 C CA . TYR B 1 110 ? 32.046 -0.044 8.596 1.00 14.65 89 TYR B CA 1
ATOM 1471 C C . TYR B 1 110 ? 31.323 -0.908 7.605 1.00 15.40 89 TYR B C 1
ATOM 1472 O O . TYR B 1 110 ? 30.293 -1.519 7.913 1.00 15.49 89 TYR B O 1
ATOM 1481 N N . MET B 1 111 ? 31.829 -0.940 6.383 1.00 14.84 90 MET B N 1
ATOM 1482 C CA . MET B 1 111 ? 31.103 -1.678 5.372 1.00 16.25 90 MET B CA 1
ATOM 1483 C C . MET B 1 111 ? 32.030 -2.233 4.329 1.00 15.64 90 MET B C 1
ATOM 1484 O O . MET B 1 111 ? 33.166 -1.806 4.194 1.00 15.73 90 MET B O 1
ATOM 1489 N N . ARG B 1 112 ? 31.508 -3.209 3.623 1.00 15.36 91 ARG B N 1
ATOM 1490 C CA . ARG B 1 112 ? 32.138 -3.677 2.397 1.00 16.19 91 ARG B CA 1
ATOM 1491 C C . ARG B 1 112 ? 31.712 -2.671 1.348 1.00 16.29 91 ARG B C 1
ATOM 1492 O O . ARG B 1 112 ? 30.525 -2.454 1.149 1.00 17.82 91 ARG B O 1
ATOM 1500 N N . PRO B 1 113 ? 32.679 -1.977 0.737 1.00 16.97 92 PRO B N 1
ATOM 1501 C CA . PRO B 1 113 ? 32.315 -0.843 -0.094 1.00 17.60 92 PRO B CA 1
ATOM 1502 C C . PRO B 1 113 ? 31.428 -1.221 -1.295 1.00 17.83 92 PRO B C 1
ATOM 1503 O O . PRO B 1 113 ? 30.681 -0.385 -1.781 1.00 17.78 92 PRO B O 1
ATOM 1507 N N . TRP B 1 114 ? 31.487 -2.467 -1.747 1.00 17.52 93 TRP B N 1
ATOM 1508 C CA . TRP B 1 114 ? 30.656 -2.901 -2.880 1.00 18.05 93 TRP B CA 1
ATOM 1509 C C . TRP B 1 114 ? 29.256 -3.289 -2.446 1.00 18.65 93 TRP B C 1
ATOM 1510 O O . TRP B 1 114 ? 28.406 -3.565 -3.284 1.00 19.45 93 TRP B O 1
ATOM 1521 N N . THR B 1 115 ? 29.023 -3.313 -1.131 1.00 19.09 94 THR B N 1
ATOM 1522 C CA . THR B 1 115 ? 27.730 -3.654 -0.577 1.00 20.59 94 THR B CA 1
ATOM 1523 C C . THR B 1 115 ? 27.044 -2.398 -0.084 1.00 19.87 94 THR B C 1
ATOM 1524 O O . THR B 1 115 ? 25.828 -2.233 -0.231 1.00 19.73 94 THR B O 1
ATOM 1528 N N . GLY B 1 116 ? 27.834 -1.522 0.521 1.00 18.57 95 GLY B N 1
ATOM 1529 C CA . GLY B 1 116 ? 27.310 -0.296 1.068 1.00 18.74 95 GLY B CA 1
ATOM 1530 C C . GLY B 1 116 ? 26.674 -0.541 2.415 1.00 18.82 95 GLY B C 1
ATOM 1531 O O . GLY B 1 116 ? 26.717 -1.664 2.938 1.00 18.56 95 GLY B O 1
ATOM 1532 N N . PRO B 1 117 ? 26.057 0.514 2.967 1.00 19.59 96 PRO B N 1
ATOM 1533 C CA . PRO B 1 117 ? 25.538 0.431 4.318 1.00 20.20 96 PRO B CA 1
ATOM 1534 C C . PRO B 1 117 ? 24.175 -0.234 4.362 1.00 21.71 96 PRO B C 1
ATOM 1535 O O . PRO B 1 117 ? 23.412 -0.235 3.372 1.00 21.65 96 PRO B O 1
ATOM 1539 N N . SER B 1 118 ? 23.846 -0.752 5.532 1.00 22.50 97 SER B N 1
ATOM 1540 C CA . SER B 1 118 ? 22.495 -1.195 5.778 1.00 23.88 97 SER B CA 1
ATOM 1541 C C . SER B 1 118 ? 22.186 -1.000 7.228 1.00 23.94 97 SER B C 1
ATOM 1542 O O . SER B 1 118 ? 22.988 -0.434 7.970 1.00 22.96 97 SER B O 1
ATOM 1545 N N . HIS B 1 119 ? 21.011 -1.470 7.631 1.00 24.83 98 HIS B N 1
ATOM 1546 C CA . HIS B 1 119 ? 20.527 -1.190 8.963 1.00 26.10 98 HIS B CA 1
ATOM 1547 C C . HIS B 1 119 ? 21.521 -1.702 10.007 1.00 24.77 98 HIS B C 1
ATOM 1548 O O . HIS B 1 119 ? 21.741 -1.068 11.039 1.00 24.71 98 HIS B O 1
ATOM 1555 N N . ASP B 1 120 ? 22.127 -2.842 9.686 1.00 23.86 99 ASP B N 1
ATOM 1556 C CA . ASP B 1 120 ? 23.003 -3.551 10.598 1.00 23.57 99 ASP B CA 1
ATOM 1557 C C . ASP B 1 120 ? 24.474 -3.139 10.489 1.00 21.53 99 ASP B C 1
ATOM 1558 O O . ASP B 1 120 ? 25.332 -3.723 11.139 1.00 21.01 99 ASP B O 1
ATOM 1566 N N . SER B 1 121 ? 24.755 -2.122 9.683 1.00 19.87 100 SER B N 1
ATOM 1567 C CA . SER B 1 121 ? 26.129 -1.644 9.552 1.00 19.03 100 SER B CA 1
ATOM 1568 C C . SER B 1 121 ? 26.551 -0.944 10.819 1.00 18.92 100 SER B C 1
ATOM 1569 O O . SER B 1 121 ? 25.797 -0.141 11.375 1.00 19.54 100 SER B O 1
ATOM 1572 N N . GLU B 1 122 ? 27.770 -1.214 11.251 1.00 17.82 101 GLU B N 1
ATOM 1573 C CA . GLU B 1 122 ? 28.346 -0.475 12.342 1.00 18.43 101 GLU B CA 1
ATOM 1574 C C . GLU B 1 122 ? 28.657 0.939 11.899 1.00 18.18 101 GLU B C 1
ATOM 1575 O O . GLU B 1 122 ? 29.262 1.172 10.850 1.00 17.51 101 GLU B O 1
ATOM 1581 N N . ARG B 1 123 ? 28.227 1.879 12.714 1.00 17.98 102 ARG B N 1
ATOM 1582 C CA . ARG B 1 123 ? 28.463 3.277 12.457 1.00 18.60 102 ARG B CA 1
ATOM 1583 C C . ARG B 1 123 ? 29.240 3.888 13.586 1.00 18.98 102 ARG B C 1
ATOM 1584 O O . ARG B 1 123 ? 29.238 3.411 14.733 1.00 19.78 102 ARG B O 1
ATOM 1592 N N . PHE B 1 124 ? 29.955 4.929 13.239 1.00 18.68 103 PHE B N 1
ATOM 1593 C CA . PHE B 1 124 ? 30.685 5.693 14.222 1.00 19.80 103 PHE B CA 1
ATOM 1594 C C . PHE B 1 124 ? 30.502 7.130 13.862 1.00 20.50 103 PHE B C 1
ATOM 1595 O O . PHE B 1 124 ? 30.666 7.517 12.723 1.00 20.54 103 PHE B O 1
ATOM 1603 N N . ILE B 1 125 ? 30.207 7.943 14.861 1.00 20.84 104 ILE B N 1
ATOM 1604 C CA . ILE B 1 125 ? 30.138 9.363 14.617 1.00 21.44 104 ILE B CA 1
ATOM 1605 C C . ILE B 1 125 ? 30.852 10.061 15.750 1.00 22.06 104 ILE B C 1
ATOM 1606 O O . ILE B 1 125 ? 30.771 9.650 16.908 1.00 23.14 104 ILE B O 1
ATOM 1611 N N . VAL B 1 126 ? 31.644 11.045 15.381 1.00 22.75 105 VAL B N 1
ATOM 1612 C CA . VAL B 1 126 ? 32.145 11.976 16.372 1.00 23.41 105 VAL B CA 1
ATOM 1613 C C . VAL B 1 126 ? 31.866 13.374 15.836 1.00 23.76 105 VAL B C 1
ATOM 1614 O O . VAL B 1 126 ? 31.905 13.605 14.641 1.00 23.67 105 VAL B O 1
ATOM 1618 N N . TYR B 1 127 ? 31.547 14.291 16.734 1.00 24.60 106 TYR B N 1
ATOM 1619 C CA . TYR B 1 127 ? 31.329 15.675 16.333 1.00 25.68 106 TYR B CA 1
ATOM 1620 C C . TYR B 1 127 ? 32.543 16.467 16.723 1.00 26.74 106 TYR B C 1
ATOM 1621 O O . TYR B 1 127 ? 32.951 16.428 17.869 1.00 28.41 106 TYR B O 1
ATOM 1630 N N . LEU B 1 128 ? 33.130 17.182 15.779 1.00 27.22 107 LEU B N 1
ATOM 1631 C CA . LEU B 1 128 ? 34.278 17.993 16.105 1.00 28.19 107 LEU B CA 1
ATOM 1632 C C . LEU B 1 128 ? 33.810 19.435 16.129 1.00 29.32 107 LEU B C 1
ATOM 1633 O O . LEU B 1 128 ? 33.488 20.012 15.087 1.00 28.38 107 LEU B O 1
ATOM 1638 N N . LYS B 1 129 ? 33.741 19.962 17.344 1.00 30.95 108 LYS B N 1
ATOM 1639 C CA . LYS B 1 129 ? 33.288 21.329 17.600 1.00 32.72 108 LYS B CA 1
ATOM 1640 C C . LYS B 1 129 ? 34.505 22.238 17.660 1.00 34.34 108 LYS B C 1
ATOM 1641 O O . LYS B 1 129 ? 35.235 22.240 18.653 1.00 35.72 108 LYS B O 1
ATOM 1643 N N . ALA B 1 130 ? 34.746 22.958 16.569 1.00 35.39 109 ALA B N 1
ATOM 1644 C CA . ALA B 1 130 ? 35.874 23.874 16.469 1.00 36.97 109 ALA B CA 1
ATOM 1645 C C . ALA B 1 130 ? 35.431 25.312 16.657 1.00 37.93 109 ALA B C 1
ATOM 1646 O O . ALA B 1 130 ? 34.486 25.769 16.020 1.00 38.00 109 ALA B O 1
#

B-factor: mean 29.05, std 8.57, range [14.54, 76.79]

Solvent-accessible surface area: 11191 Å² total; per-residue (Å²): 82,103,1,51,68,93,68,75,43,35,70,25,98,6,50,63,48,61,88,0,32,0,41,0,74,3,29,66,92,49,20,60,15,1,26,1,132,74,16,69,56,57,12,88,66,101,72,66,8,35,18,127,50,114,64,79,87,30,157,63,84,119,182,43,31,37,8,40,3,26,0,58,0,23,0,103,26,64,35,86,14,44,0,48,2,10,34,5,88,57,180,94,18,72,62,47,109,22,69,51,1,35,0,64,0,93,2,124,91,34,118,1,48,61,93,69,69,27,30,82,31,126,10,60,86,46,61,61,0,18,0,42,0,81,5,27,69,96,50,25,63,17,0,31,8,67,70,42,74,44,129,18,91,71,123,70,41,8,16,22,92,62,127,68,83,94,29,160,63,86,120,183,45,33,39,6,43,4,27,0,59,0,18,0,100,23,64,16,32,6,25,0,41,1,1,33,5,94,60,177,98,16,79,68,164,133,21,67,105,1,32,0,15,0,22,36

GO terms:
  GO:0004869 cysteine-type endopeptidase inhibitor activity (F, IDA)
  GO:0009986 cell surface (C, IDA)
  GO:0020016 ciliary pocket (C, IDA)
  GO:0031410 cytoplasmic vesicle (C, IDA)
  GO:0005515 protein binding (F, IPI)

Sequence (216 aa):
HKVTKAHNGATLTVAVGELVEIQLPSNPTTGFAWYFEGGTKESPNESMFTVENKYFPPDSKLLGAGGTEHFHVTVKAAGTHAVNLTYMRPWTGPSHDSERFIVYLKANSHKVTKAHNGATLTVAVGELVEIQLPSNPTTGFAWYFEGGTKESPNESMFTVENKYFPPDSKLLGAGGTEHFHVTVKAAGTHAVNLTYMRPWTGPSHDSERFIVYLKA

Radius of gyration: 19.08 Å; Cα contacts (8 Å, |Δi|>4): 535; chains: 2; bounding box: 51×51×38 Å

Nearest PDB structures (foldseek):
  2h7w-assembly2_B  TM=1.009E+00  e=5.103E-22  Trypanosoma cruzi
  3e1z-assembly1_A  TM=9.528E-01  e=2.409E-18  Trypanosoma cruzi
  2fo8-assembly1_A  TM=7.403E-01  e=2.810E-13  Trypanosoma cruzi
  3m86-assembly1_A  TM=8.033E-01  e=3.163E-07  Entamoeba histolytica HM-1:IMSS
  2c34-assembly1_A  TM=7.573E-01  e=9.224E-06  Leishmania mexicana